Protein AF-A0A2P4QVZ6-F1 (afdb_monomer_lite)

Organism: Rhizophagus irregularis (strain DAOM 181602 / DAOM 197198 / MUCL 43194) (NCBI:txid747089)

InterPro domains:
  IPR002042 Uricase [PF01014] (1-74)
  IPR002042 Uricase [PF01014] (90-189)
  IPR002042 Uricase [PR00093] (28-41)
  IPR002042 Uricase [PR00093] (96-112)
  IPR002042 Uricase [PR00093] (112-124)
  IPR002042 Uricase [PTHR42874] (1-128)

Secondary structure (DSSP, 8-state):
-HHHHHHHHHH-S-TTSHHHHHHHHHHHHHHH-TT--EEEEEEEEE--EEEEETTEEEEEEEE---S-EEEEEEEEEESSSTT-EEEEEEEEEES-----SS--EE------TT--PPPEE---BTTB--S-HHHHHHHHHHHHHHH-TT------------EEEPP-GGGT---SGGG---EEE--S--

pLDDT: mean 86.59, std 12.16, range [35.66, 98.38]

Sequence (190 aa):
MKNTIYILAKQSSNVNRIEIFATEIGQHFISTYSHVSKANVWISKHKWTRMLVNGKLHDHSFLR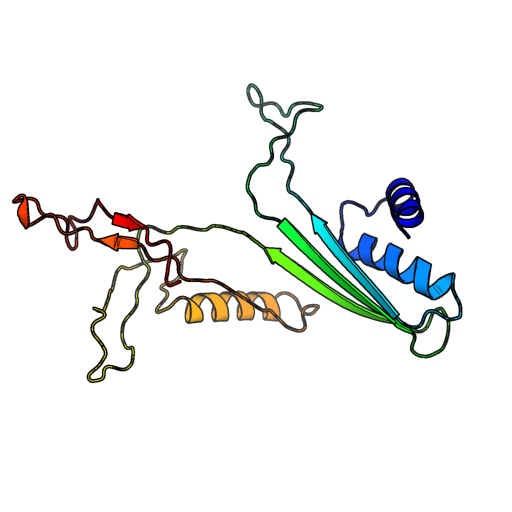DGEDTRNTKVVITKKGGPKDVTIEIESGLKDMLVLKTTGSAFYGFLRDKYTTLQETNDHTFATHNSSSVQATLYLMAKIALEKFQQLSSIHYELPNKHYFTYDLDRFGLKNTGKDTDIYYPVADPV

Radius of gyration: 23.91 Å; chains: 1; bounding box: 53×48×71 Å

Structure (mmCIF, N/CA/C/O backbone):
data_AF-A0A2P4QVZ6-F1
#
_entry.id   AF-A0A2P4QVZ6-F1
#
loop_
_atom_site.group_PDB
_atom_site.id
_atom_site.type_symbol
_atom_site.label_atom_id
_atom_site.label_alt_id
_atom_site.label_comp_id
_atom_site.label_asym_id
_atom_site.label_entity_id
_atom_site.label_seq_id
_atom_site.pdbx_PDB_ins_code
_atom_site.Cartn_x
_atom_site.Cartn_y
_atom_site.Cartn_z
_atom_site.occupancy
_atom_site.B_iso_or_equiv
_atom_site.auth_seq_id
_atom_site.auth_comp_id
_atom_site.auth_asym_id
_atom_site.auth_atom_id
_atom_site.pdbx_PDB_model_num
ATOM 1 N N . MET A 1 1 ? -22.342 -4.744 12.185 1.00 85.75 1 MET A N 1
ATOM 2 C CA . MET A 1 1 ? -21.053 -4.083 11.870 1.00 85.75 1 MET A CA 1
ATOM 3 C C . MET A 1 1 ? -21.142 -3.123 10.680 1.00 85.75 1 MET A C 1
ATOM 5 O O . MET A 1 1 ? -20.814 -1.964 10.870 1.00 85.75 1 MET A O 1
ATOM 9 N N . LYS A 1 2 ? -21.643 -3.525 9.497 1.00 95.94 2 LYS A N 1
ATOM 10 C CA . LYS A 1 2 ? -21.761 -2.634 8.313 1.00 95.94 2 LYS A CA 1
ATOM 11 C C . LYS A 1 2 ? -22.457 -1.289 8.592 1.00 95.94 2 LYS A C 1
ATOM 13 O O . LYS A 1 2 ? -21.892 -0.240 8.313 1.00 95.94 2 LYS A O 1
ATOM 18 N N . ASN A 1 3 ? -23.651 -1.317 9.187 1.00 97.25 3 ASN A N 1
ATOM 19 C CA . ASN A 1 3 ? -24.418 -0.094 9.470 1.00 97.25 3 ASN A CA 1
ATOM 20 C C . ASN A 1 3 ? -23.667 0.852 10.414 1.00 97.25 3 ASN A C 1
ATOM 22 O O . ASN A 1 3 ? -23.654 2.057 10.195 1.00 97.25 3 ASN A O 1
ATOM 26 N N . THR A 1 4 ? -22.992 0.294 11.422 1.00 97.19 4 THR A N 1
ATOM 27 C CA . THR A 1 4 ? -22.131 1.044 12.341 1.00 97.19 4 THR A CA 1
ATOM 28 C C . THR A 1 4 ? -21.052 1.810 11.584 1.00 97.19 4 THR A C 1
ATOM 30 O O . THR A 1 4 ? -20.868 2.991 11.837 1.00 97.19 4 THR A O 1
ATOM 33 N N . ILE A 1 5 ? -20.392 1.176 10.609 1.00 97.25 5 ILE A N 1
ATOM 34 C CA . ILE A 1 5 ? -19.353 1.830 9.801 1.00 97.25 5 ILE A CA 1
ATOM 35 C C . ILE A 1 5 ? -19.941 3.003 9.008 1.00 97.25 5 ILE A C 1
ATOM 37 O O . ILE A 1 5 ? -19.341 4.071 8.993 1.00 97.25 5 ILE A O 1
ATOM 41 N N . TYR A 1 6 ? -21.123 2.854 8.399 1.00 97.81 6 TYR A N 1
ATOM 42 C CA . TYR A 1 6 ? -21.767 3.961 7.677 1.00 97.81 6 TYR A CA 1
ATOM 43 C C . TYR A 1 6 ? -22.162 5.122 8.592 1.00 97.81 6 TYR A C 1
ATOM 45 O O . TYR A 1 6 ? -21.970 6.282 8.228 1.00 97.81 6 TYR A O 1
ATOM 53 N N . ILE A 1 7 ? -22.674 4.823 9.786 1.00 97.81 7 ILE A N 1
ATOM 54 C CA . ILE A 1 7 ? -23.028 5.845 10.778 1.00 97.81 7 ILE A CA 1
ATOM 55 C C . ILE A 1 7 ? -21.767 6.577 11.250 1.00 97.81 7 ILE A C 1
ATOM 57 O O . ILE A 1 7 ? -21.732 7.805 11.216 1.00 97.81 7 ILE A O 1
ATOM 61 N N . LEU A 1 8 ? -20.709 5.840 11.603 1.00 97.50 8 LEU A N 1
ATOM 62 C CA . LEU A 1 8 ? -19.432 6.425 12.012 1.00 97.50 8 LEU A CA 1
ATOM 63 C C . LEU A 1 8 ? -18.799 7.243 10.883 1.00 97.50 8 LEU A C 1
ATOM 65 O O . LEU A 1 8 ? -18.317 8.339 11.138 1.00 97.50 8 LEU A O 1
ATOM 69 N N . ALA A 1 9 ? -18.856 6.779 9.632 1.00 97.50 9 ALA A N 1
ATOM 70 C CA . ALA A 1 9 ? -18.371 7.539 8.479 1.00 97.50 9 ALA A CA 1
ATOM 71 C C . ALA A 1 9 ? -19.140 8.854 8.285 1.00 97.50 9 ALA A C 1
ATOM 73 O O . ALA A 1 9 ? -18.560 9.858 7.885 1.00 97.50 9 ALA A O 1
ATOM 74 N N . LYS A 1 10 ? -20.448 8.865 8.573 1.00 97.50 10 LYS A N 1
ATOM 75 C CA . LYS A 1 10 ? -21.271 10.075 8.484 1.00 97.50 10 LYS A CA 1
ATOM 76 C C . LYS A 1 10 ? -20.994 11.064 9.621 1.00 97.50 10 LYS A C 1
ATOM 78 O O . LYS A 1 10 ? -21.149 12.264 9.414 1.00 97.50 10 LYS A O 1
ATOM 83 N N . GLN A 1 11 ? -20.633 10.567 10.802 1.00 96.56 11 GLN A N 1
ATOM 84 C CA . GLN A 1 11 ? -20.395 11.374 12.004 1.00 96.56 11 GLN A CA 1
ATOM 85 C C . GLN A 1 11 ? -18.943 11.851 12.137 1.00 96.56 11 GLN A C 1
ATOM 87 O O . GLN A 1 11 ? -18.696 12.914 12.701 1.00 96.56 11 GLN A O 1
ATOM 92 N N . SER A 1 12 ? -17.986 11.074 11.634 1.00 96.50 12 SER A N 1
ATOM 93 C CA . SER A 1 12 ? -16.560 11.360 11.748 1.00 96.50 12 SER A CA 1
ATOM 94 C C . SER A 1 12 ? -16.111 12.439 10.765 1.00 96.50 12 SER A C 1
ATOM 96 O O . SER A 1 12 ? -16.391 12.383 9.568 1.00 96.50 12 SER A O 1
ATOM 98 N N . SER A 1 13 ? -15.319 13.391 11.254 1.00 96.06 13 SER A N 1
ATOM 99 C CA . SER A 1 13 ? -14.585 14.348 10.417 1.00 96.06 13 SER A CA 1
ATOM 100 C C . SER A 1 13 ? -13.289 13.763 9.835 1.00 96.06 13 SER A C 1
ATOM 102 O O . SER A 1 13 ? -12.641 14.392 8.995 1.00 96.06 13 SER A O 1
ATOM 104 N N . ASN A 1 14 ? -12.908 12.549 10.244 1.00 95.56 14 ASN A N 1
ATOM 105 C CA . ASN A 1 14 ? -11.606 11.947 9.971 1.00 95.56 14 ASN A CA 1
ATOM 106 C C . ASN A 1 14 ? -11.622 10.895 8.861 1.00 95.56 14 ASN A C 1
ATOM 108 O O . ASN A 1 14 ? -10.588 10.287 8.609 1.00 95.56 14 ASN A O 1
ATOM 112 N N . VAL A 1 15 ? -12.723 10.723 8.121 1.00 94.94 15 VAL A N 1
ATOM 113 C CA . VAL A 1 15 ? -12.822 9.741 7.016 1.00 94.94 15 VAL A CA 1
ATOM 114 C C . VAL A 1 15 ? -11.697 9.852 5.976 1.00 94.94 15 VAL A C 1
ATOM 116 O O . VAL A 1 15 ? -11.328 8.873 5.334 1.00 94.94 15 VAL A O 1
ATOM 119 N N . ASN A 1 16 ? -11.099 11.039 5.829 1.00 93.06 16 ASN A N 1
ATOM 120 C CA . ASN A 1 16 ? -9.961 11.262 4.937 1.00 93.06 16 ASN A CA 1
ATOM 121 C C . ASN A 1 16 ? -8.598 10.857 5.524 1.00 93.06 16 ASN A C 1
ATOM 123 O O . ASN A 1 16 ? -7.670 10.615 4.743 1.00 93.06 16 ASN A O 1
ATOM 127 N N . ARG A 1 17 ? -8.485 10.791 6.855 1.00 96.19 17 ARG A N 1
ATOM 128 C CA . ARG A 1 17 ? -7.318 10.372 7.644 1.00 96.19 17 ARG A CA 1
ATOM 129 C C . ARG A 1 17 ? -7.571 8.954 8.149 1.00 96.19 17 ARG A C 1
ATOM 131 O O . ARG A 1 17 ? -8.020 8.748 9.276 1.00 96.19 17 ARG A O 1
ATOM 138 N N . ILE A 1 18 ? -7.339 7.990 7.266 1.00 97.44 18 ILE A N 1
ATOM 139 C CA . ILE A 1 18 ? -7.801 6.610 7.439 1.00 97.44 18 ILE A CA 1
ATOM 140 C C . ILE A 1 18 ? -7.304 5.950 8.728 1.00 97.44 18 ILE A C 1
ATOM 142 O O . ILE A 1 18 ? -8.040 5.159 9.301 1.00 97.44 18 ILE A O 1
ATOM 146 N N . GLU A 1 19 ? -6.119 6.307 9.224 1.00 97.38 19 GLU A N 1
ATOM 147 C CA . GLU A 1 19 ? -5.553 5.794 10.478 1.00 97.38 19 GLU A CA 1
ATOM 148 C C . GLU A 1 19 ? -6.412 6.186 11.690 1.00 97.38 19 GLU A C 1
ATOM 150 O O . GLU A 1 19 ? -6.727 5.364 12.553 1.00 97.38 19 GLU A O 1
ATOM 155 N N . ILE A 1 20 ? -6.844 7.450 11.728 1.00 97.19 20 ILE A N 1
ATOM 156 C CA . ILE A 1 20 ? -7.695 7.977 12.799 1.00 97.19 20 ILE A CA 1
ATOM 157 C C . ILE A 1 20 ? -9.089 7.369 12.683 1.00 97.19 20 ILE A C 1
ATOM 159 O O . ILE A 1 20 ? -9.630 6.882 13.670 1.00 97.19 20 ILE A O 1
ATOM 163 N N . PHE A 1 21 ? -9.646 7.325 11.472 1.00 98.19 21 PHE A N 1
ATOM 164 C CA . PHE A 1 21 ? -10.973 6.753 11.258 1.00 98.19 21 PHE A CA 1
ATOM 165 C C . PHE A 1 21 ? -11.029 5.252 11.593 1.00 98.19 21 PHE A C 1
ATOM 167 O O . PHE A 1 21 ? -11.969 4.793 12.241 1.00 98.19 21 PHE A O 1
ATOM 174 N N . ALA A 1 22 ? -9.999 4.482 11.234 1.00 98.00 22 ALA A N 1
ATOM 175 C CA . ALA A 1 22 ? -9.882 3.078 11.623 1.00 98.00 22 ALA A CA 1
ATOM 176 C C . ALA A 1 22 ? -9.801 2.913 13.149 1.00 98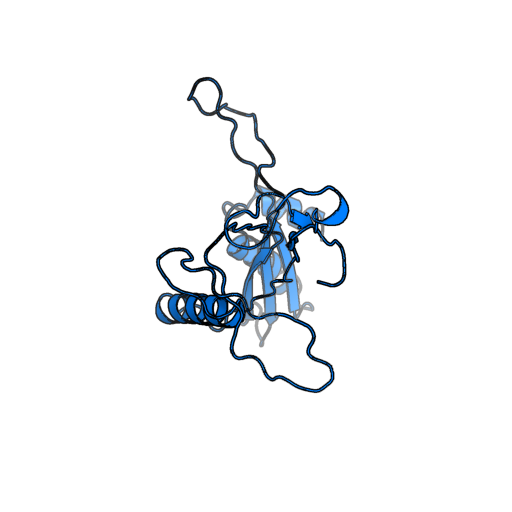.00 22 ALA A C 1
ATOM 178 O O . ALA A 1 22 ? -10.426 2.008 13.709 1.00 98.00 22 ALA A O 1
ATOM 179 N N . THR A 1 23 ? -9.096 3.824 13.827 1.00 97.12 23 THR A N 1
ATOM 180 C CA . THR A 1 23 ? -9.027 3.861 15.292 1.00 97.12 23 THR A CA 1
ATOM 181 C C . THR A 1 23 ? -10.392 4.158 15.918 1.00 97.12 23 THR A C 1
ATOM 183 O O . THR A 1 23 ? -10.800 3.457 16.841 1.00 97.12 23 THR A O 1
ATOM 186 N N . GLU A 1 24 ? -11.145 5.129 15.396 1.00 96.81 24 GLU A N 1
ATOM 187 C CA . GLU A 1 24 ? -12.506 5.452 15.855 1.00 96.81 24 GLU A CA 1
ATOM 188 C C . GLU A 1 24 ? -13.455 4.252 15.720 1.00 96.81 24 GLU A C 1
ATOM 190 O O . GLU A 1 24 ? -14.196 3.936 16.655 1.00 96.81 24 GLU A O 1
ATOM 195 N N . ILE A 1 25 ? -13.391 3.539 14.588 1.00 97.44 25 ILE A N 1
ATOM 196 C CA . ILE A 1 25 ? -14.165 2.310 14.368 1.00 97.44 25 ILE A CA 1
ATOM 197 C C . ILE A 1 25 ? -13.797 1.253 15.412 1.00 97.44 25 ILE A C 1
ATOM 199 O O . ILE A 1 25 ? -14.685 0.701 16.064 1.00 97.44 25 ILE A O 1
ATOM 203 N N . GLY A 1 26 ? -12.506 0.961 15.587 1.00 96.19 26 GLY A N 1
ATOM 204 C CA . GLY A 1 26 ? -12.055 -0.054 16.539 1.00 96.19 26 GLY A CA 1
ATOM 205 C C . GLY A 1 26 ? -12.442 0.295 17.978 1.00 96.19 26 GLY A C 1
ATOM 206 O O . GLY A 1 26 ? -12.954 -0.552 18.714 1.00 96.19 26 GLY A O 1
ATOM 207 N N . GLN A 1 27 ? -12.271 1.562 18.361 1.00 94.62 27 GLN A N 1
ATOM 208 C CA . GLN A 1 27 ? -12.572 2.052 19.701 1.00 94.62 27 GLN A CA 1
ATOM 209 C C . GLN A 1 27 ? -14.069 1.967 19.999 1.00 94.62 27 GLN A C 1
ATOM 211 O O . GLN A 1 27 ? -14.445 1.605 21.117 1.00 94.62 27 GLN A O 1
ATOM 216 N N . HIS A 1 28 ? -14.930 2.240 19.013 1.00 95.38 28 HIS A N 1
ATOM 217 C CA . HIS A 1 28 ? -16.372 2.063 19.158 1.00 95.38 28 HIS A CA 1
ATOM 218 C C . HIS A 1 28 ? -16.720 0.626 19.570 1.00 95.38 28 HIS A C 1
ATOM 220 O O . HIS A 1 28 ? -17.446 0.436 20.544 1.00 95.38 28 HIS A O 1
ATOM 226 N N . PHE A 1 29 ? -16.170 -0.393 18.902 1.00 95.19 29 PHE A N 1
ATOM 227 C CA . PHE A 1 29 ? -16.469 -1.789 19.244 1.00 95.19 29 PHE A CA 1
ATOM 228 C C . PHE A 1 29 ? -15.928 -2.198 20.619 1.00 95.19 29 PHE A C 1
ATOM 230 O O . PHE A 1 29 ? -16.660 -2.814 21.392 1.00 95.19 29 PHE A O 1
ATOM 237 N N . ILE A 1 30 ? -14.690 -1.816 20.949 1.00 94.31 30 ILE A N 1
ATOM 238 C CA . ILE A 1 30 ? -14.051 -2.146 22.238 1.00 94.31 30 ILE A CA 1
ATOM 239 C C . ILE A 1 30 ? -14.775 -1.497 23.426 1.00 94.31 30 ILE A C 1
ATOM 241 O O . ILE A 1 30 ? -14.869 -2.089 24.504 1.00 94.31 30 ILE A O 1
ATOM 245 N N . SER A 1 31 ? -15.278 -0.274 23.244 1.00 92.38 31 SER A N 1
ATOM 246 C CA . SER A 1 31 ? -15.959 0.475 24.306 1.00 92.38 31 SER A CA 1
ATOM 247 C C . SER A 1 31 ? -17.443 0.131 24.440 1.00 92.38 31 SER A C 1
ATOM 249 O O . SER A 1 31 ? -17.956 0.136 25.556 1.00 92.38 31 SER A O 1
ATOM 251 N N . THR A 1 32 ? -18.125 -0.191 23.338 1.00 94.31 32 THR A N 1
ATOM 252 C CA . THR A 1 32 ? -19.570 -0.476 23.339 1.00 94.31 32 THR A CA 1
ATOM 253 C C . THR A 1 32 ? -19.877 -1.876 23.863 1.00 94.31 32 THR A C 1
ATOM 255 O O . THR A 1 32 ? -20.848 -2.066 24.594 1.00 94.31 32 THR A O 1
ATOM 258 N N . TYR A 1 33 ? -19.055 -2.867 23.507 1.00 93.31 33 TYR A N 1
ATOM 259 C CA . TYR A 1 33 ? -19.316 -4.268 23.825 1.00 93.31 33 TYR A CA 1
ATOM 260 C C . TYR A 1 33 ? -18.299 -4.783 24.841 1.00 93.31 33 TYR A C 1
ATOM 262 O O . TYR A 1 33 ? -17.136 -5.015 24.522 1.00 93.31 33 TYR A O 1
ATOM 270 N N . SER A 1 34 ? -18.744 -5.006 26.079 1.00 92.31 34 SER A N 1
ATOM 271 C CA . SER A 1 34 ? -17.871 -5.415 27.190 1.00 92.31 34 SER A CA 1
ATOM 272 C C . SER A 1 34 ? -17.106 -6.719 26.934 1.00 92.31 34 SER A C 1
ATOM 274 O O . SER A 1 34 ? -15.971 -6.844 27.395 1.00 92.31 34 SER A O 1
ATOM 276 N N . HIS A 1 35 ? -17.709 -7.644 26.179 1.00 93.38 35 HIS A N 1
ATOM 277 C CA . HIS A 1 35 ? -17.149 -8.946 25.810 1.00 93.38 35 HIS A CA 1
ATOM 278 C C . HIS A 1 35 ? -16.155 -8.891 24.638 1.00 93.38 35 HIS A C 1
ATOM 280 O O . HIS A 1 35 ? -15.502 -9.892 24.347 1.00 93.38 35 HIS A O 1
ATOM 286 N N . VAL A 1 36 ? -16.025 -7.753 23.949 1.00 94.38 36 VAL A N 1
ATOM 287 C CA . VAL A 1 36 ? -15.063 -7.593 22.854 1.00 94.38 36 VAL A CA 1
ATOM 288 C C . VAL A 1 36 ? -13.713 -7.173 23.433 1.00 94.38 36 VAL A C 1
ATOM 290 O O . VAL A 1 36 ? -13.582 -6.130 24.073 1.00 94.38 36 VAL A O 1
ATOM 293 N N . SER A 1 37 ? -12.693 -7.998 23.201 1.00 94.31 37 SER A N 1
ATOM 294 C CA . SER A 1 37 ? -11.323 -7.778 23.683 1.00 94.31 37 SER A CA 1
ATOM 295 C C . SER A 1 37 ? -10.374 -7.253 22.607 1.00 94.31 37 SER A C 1
ATOM 297 O O . SER A 1 37 ? -9.362 -6.639 22.938 1.00 94.31 37 SER A O 1
ATOM 299 N N . LYS A 1 38 ? -10.684 -7.472 21.325 1.00 96.62 38 LYS A N 1
ATOM 300 C CA . LYS A 1 38 ? -9.838 -7.064 20.201 1.00 96.62 38 LYS A CA 1
ATOM 301 C C . LYS A 1 38 ? -10.675 -6.658 18.991 1.00 96.62 38 LYS A C 1
ATOM 303 O O . LYS A 1 38 ? -11.636 -7.343 18.650 1.00 96.62 38 LYS A O 1
ATOM 308 N N . ALA A 1 39 ? -10.285 -5.575 18.327 1.00 97.19 39 ALA A N 1
ATOM 309 C CA . ALA A 1 39 ? -10.868 -5.115 17.073 1.00 97.19 39 ALA A CA 1
ATOM 310 C C . ALA A 1 39 ? -9.763 -4.930 16.028 1.00 97.19 39 ALA A C 1
ATOM 312 O O . ALA A 1 39 ? -8.772 -4.248 16.283 1.00 97.19 39 ALA A O 1
ATOM 313 N N . ASN A 1 40 ? -9.942 -5.537 14.855 1.00 98.19 40 ASN A N 1
ATOM 314 C CA . ASN A 1 40 ? -9.044 -5.382 13.713 1.00 98.19 40 ASN A CA 1
ATOM 315 C C . ASN A 1 40 ? -9.793 -4.616 12.622 1.00 98.19 40 ASN A C 1
ATOM 317 O O . ASN A 1 40 ? -10.871 -5.044 12.205 1.00 98.19 40 ASN A O 1
ATOM 321 N N . VAL A 1 41 ? -9.237 -3.496 12.172 1.00 98.31 41 VAL A N 1
ATOM 322 C CA . VAL A 1 41 ? -9.844 -2.631 11.159 1.00 98.31 41 VAL A CA 1
ATOM 323 C C . VAL A 1 41 ? -8.848 -2.423 10.028 1.00 98.31 41 VAL A C 1
ATOM 325 O O . VAL A 1 41 ? -7.742 -1.936 10.251 1.00 98.31 41 VAL A O 1
ATOM 328 N N . TRP A 1 42 ? -9.249 -2.788 8.812 1.00 98.12 42 TRP A N 1
ATOM 329 C CA . TRP A 1 42 ? -8.470 -2.590 7.591 1.00 98.12 42 TRP A CA 1
ATOM 330 C C . TRP A 1 42 ? -9.209 -1.624 6.676 1.00 98.12 42 TRP A C 1
ATOM 332 O O . TRP A 1 42 ? -10.402 -1.802 6.423 1.00 98.12 42 TRP A O 1
ATOM 342 N N . ILE A 1 43 ? -8.510 -0.595 6.199 1.00 98.19 43 ILE A N 1
ATOM 343 C CA . ILE A 1 43 ? -9.063 0.398 5.277 1.00 98.19 43 ILE A CA 1
ATOM 344 C C . ILE A 1 43 ? -8.121 0.555 4.090 1.00 98.19 43 ILE A C 1
ATOM 346 O O . ILE A 1 43 ? -6.953 0.896 4.266 1.00 98.19 43 ILE A O 1
ATOM 350 N N . SER A 1 44 ? -8.674 0.383 2.891 1.00 97.19 44 SER A N 1
ATOM 351 C CA . SER A 1 44 ? -8.027 0.706 1.620 1.00 97.19 44 SER A CA 1
ATOM 352 C C . SER A 1 44 ? -8.663 1.955 1.026 1.00 97.19 44 SER A C 1
ATOM 354 O O . SER A 1 44 ? -9.860 1.988 0.737 1.00 97.19 44 SER A O 1
ATOM 356 N N . LYS A 1 45 ? -7.865 3.010 0.862 1.00 95.94 45 LYS A N 1
ATOM 357 C CA . LYS A 1 45 ? -8.289 4.277 0.272 1.00 95.94 45 LYS A CA 1
ATOM 358 C C . LYS A 1 45 ? -7.876 4.338 -1.187 1.00 95.94 45 LYS A C 1
ATOM 360 O O . LYS A 1 45 ? -6.693 4.432 -1.512 1.00 95.94 45 LYS A O 1
ATOM 365 N N . HIS A 1 46 ? -8.888 4.390 -2.039 1.00 93.94 46 HIS A N 1
ATOM 366 C CA . HIS A 1 46 ? -8.744 4.705 -3.448 1.00 93.94 46 HIS A CA 1
ATOM 367 C C . HIS A 1 46 ? -8.527 6.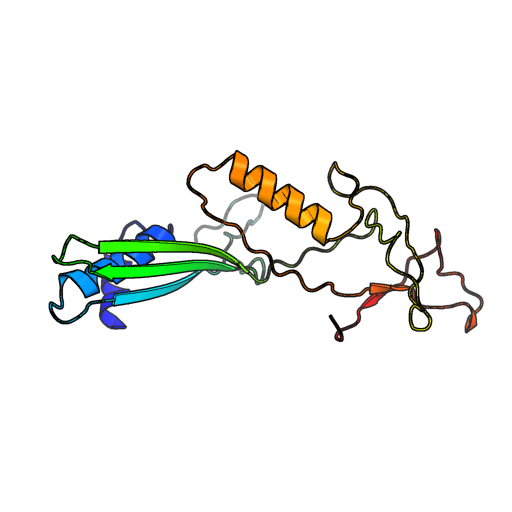213 -3.645 1.00 93.94 46 HIS A C 1
ATOM 369 O O . HIS A 1 46 ? -9.225 7.052 -3.069 1.00 93.94 46 HIS A O 1
ATOM 375 N N . LYS A 1 47 ? -7.546 6.552 -4.475 1.00 91.19 47 LYS A N 1
ATOM 376 C CA . LYS A 1 47 ? -7.267 7.888 -4.995 1.00 91.19 47 LYS A CA 1
ATOM 377 C C . LYS A 1 47 ? -8.305 8.300 -6.047 1.00 91.19 47 LYS A C 1
ATOM 379 O O . LYS A 1 47 ? -8.444 7.651 -7.082 1.00 91.19 47 LYS A O 1
ATOM 384 N N . TRP A 1 48 ? -9.004 9.395 -5.765 1.00 93.25 48 TRP A N 1
ATOM 385 C CA . TRP A 1 48 ? -9.892 10.097 -6.690 1.00 93.25 48 TRP A CA 1
ATOM 386 C C . TRP A 1 48 ? -9.387 11.528 -6.841 1.00 93.25 48 TRP A C 1
ATOM 388 O O . TRP A 1 48 ? -9.529 12.346 -5.929 1.00 93.25 48 TRP A O 1
ATOM 398 N N . THR A 1 49 ? -8.758 11.821 -7.974 1.00 92.81 49 THR A N 1
ATOM 399 C CA . THR A 1 49 ? -8.168 13.131 -8.259 1.00 92.81 49 THR A CA 1
ATOM 400 C C . THR A 1 49 ? -9.205 14.013 -8.936 1.00 92.81 49 THR A C 1
ATOM 402 O O . THR A 1 49 ? -9.885 13.585 -9.865 1.00 92.81 49 THR A O 1
ATOM 405 N N . ARG A 1 50 ? -9.345 15.257 -8.478 1.00 95.31 50 ARG A N 1
ATOM 406 C CA . ARG A 1 50 ? -10.266 16.224 -9.084 1.00 95.31 50 ARG A CA 1
ATOM 407 C C . ARG A 1 50 ? -9.800 16.572 -10.499 1.00 95.31 50 ARG A C 1
ATOM 409 O O . ARG A 1 50 ? -8.635 16.910 -10.689 1.00 95.31 50 ARG A O 1
ATOM 416 N N . MET A 1 51 ? -10.701 16.482 -11.477 1.00 95.19 51 MET A N 1
ATOM 417 C CA . MET A 1 51 ? -10.354 16.718 -12.881 1.00 95.19 51 MET A CA 1
ATOM 418 C C . MET A 1 51 ? -9.969 18.177 -13.126 1.00 95.19 51 MET A C 1
ATOM 420 O O . MET A 1 51 ? -10.589 19.086 -12.570 1.00 95.19 51 MET A O 1
ATOM 424 N N . LEU A 1 52 ? -8.983 18.387 -13.997 1.00 94.19 52 LEU A N 1
ATOM 425 C CA . LEU A 1 52 ? -8.584 19.703 -14.483 1.00 94.19 52 LEU A CA 1
ATOM 426 C C . LEU A 1 52 ? -9.184 19.923 -15.877 1.00 94.19 52 LEU A C 1
ATOM 428 O O . LEU A 1 52 ? -8.876 19.180 -16.804 1.00 94.19 52 LEU A O 1
ATOM 432 N N . VAL A 1 53 ? -10.031 20.938 -16.028 1.00 93.12 53 VAL A N 1
ATOM 433 C CA . VAL A 1 53 ? -10.643 21.325 -17.307 1.00 93.12 53 VAL A CA 1
ATOM 434 C C . VAL A 1 53 ? -10.276 22.779 -17.569 1.00 93.12 53 VAL A C 1
ATOM 436 O O . VAL A 1 53 ? -10.580 23.652 -16.757 1.00 93.12 53 VAL A O 1
ATOM 439 N N . ASN A 1 54 ? -9.574 23.043 -18.674 1.00 92.81 54 ASN A N 1
ATOM 440 C CA . ASN A 1 54 ? -9.078 24.379 -19.037 1.00 92.81 54 ASN A CA 1
ATOM 441 C C . ASN A 1 54 ? -8.275 25.063 -17.910 1.00 92.81 54 ASN A C 1
ATOM 443 O O . ASN A 1 54 ? -8.443 26.249 -17.641 1.00 92.81 54 ASN A O 1
ATOM 447 N N . GLY A 1 55 ? -7.438 24.298 -17.200 1.00 93.25 55 GLY A N 1
ATOM 448 C CA . GLY A 1 55 ? -6.610 24.813 -16.102 1.00 93.25 55 GLY A CA 1
ATOM 449 C C . GLY A 1 55 ? -7.351 25.073 -14.783 1.00 93.25 55 GLY A C 1
ATOM 450 O O . GLY A 1 55 ? -6.712 25.459 -13.807 1.00 93.25 55 GLY A O 1
ATOM 451 N N . LYS A 1 56 ? -8.667 24.824 -14.705 1.00 95.31 56 LYS A N 1
ATOM 452 C CA . LYS A 1 56 ? -9.458 24.940 -13.472 1.00 95.31 56 LYS A CA 1
ATOM 453 C C . LYS A 1 56 ? -9.918 23.568 -12.986 1.00 95.31 56 LYS A C 1
ATOM 455 O O . LYS A 1 56 ? -10.300 22.703 -13.772 1.00 95.31 56 LYS A O 1
ATOM 460 N N . LEU A 1 57 ? -9.885 23.368 -11.673 1.00 95.88 57 LEU A N 1
ATOM 461 C CA . LEU A 1 57 ? -10.416 22.161 -11.049 1.00 95.88 57 LEU A CA 1
ATOM 462 C C . LEU A 1 57 ? -11.945 22.120 -11.176 1.00 95.88 57 LEU A C 1
ATOM 464 O O . LEU A 1 57 ? -12.618 23.091 -10.839 1.00 95.88 57 LEU A O 1
ATOM 468 N N . HIS A 1 58 ? -12.486 20.995 -11.639 1.00 96.06 58 HIS A N 1
ATOM 469 C CA . HIS A 1 58 ? -13.927 20.795 -11.773 1.00 96.06 58 HIS A CA 1
ATOM 470 C C . HIS A 1 58 ? -14.597 20.618 -10.406 1.00 96.06 58 HIS A C 1
ATOM 472 O O . HIS A 1 58 ? -14.015 20.006 -9.512 1.00 96.06 58 HIS A O 1
ATOM 478 N N . ASP A 1 59 ? -15.838 21.073 -10.239 1.00 95.94 59 ASP A N 1
ATOM 479 C CA . ASP A 1 59 ? -16.505 21.124 -8.927 1.00 95.94 59 ASP A CA 1
ATOM 480 C C . ASP A 1 59 ? -16.926 19.749 -8.385 1.00 95.94 59 ASP A C 1
ATOM 482 O O . ASP A 1 59 ? -16.968 19.538 -7.170 1.00 95.94 59 ASP A O 1
ATOM 486 N N . HIS A 1 60 ? -17.184 18.782 -9.265 1.00 95.00 60 HIS A N 1
ATOM 487 C CA . HIS A 1 60 ? -17.742 17.480 -8.875 1.00 95.00 60 HIS A CA 1
ATOM 488 C C . HIS A 1 60 ? -17.304 16.303 -9.762 1.00 95.00 60 HIS A C 1
ATOM 490 O O . HIS A 1 60 ? -17.874 15.221 -9.653 1.00 95.00 60 HIS A O 1
ATOM 496 N N . SER A 1 61 ? -16.287 16.484 -10.614 1.00 94.19 61 SER A N 1
ATOM 497 C CA . SER A 1 61 ? -15.771 15.400 -11.467 1.00 94.19 61 SER A CA 1
ATOM 498 C C . SER A 1 61 ? -14.394 14.955 -11.006 1.00 94.19 61 SER A C 1
ATOM 500 O O . SER A 1 61 ? -13.516 15.780 -10.730 1.00 94.19 61 SER A O 1
ATOM 502 N N . PHE A 1 62 ? -14.214 13.640 -10.939 1.00 95.88 62 PHE A N 1
ATOM 503 C CA . PHE A 1 62 ? -13.015 12.999 -10.420 1.00 95.88 62 PHE A CA 1
ATOM 504 C C . PHE A 1 62 ? -12.558 11.886 -11.361 1.00 95.88 62 PHE A C 1
ATOM 506 O O . PHE A 1 62 ? -13.378 11.21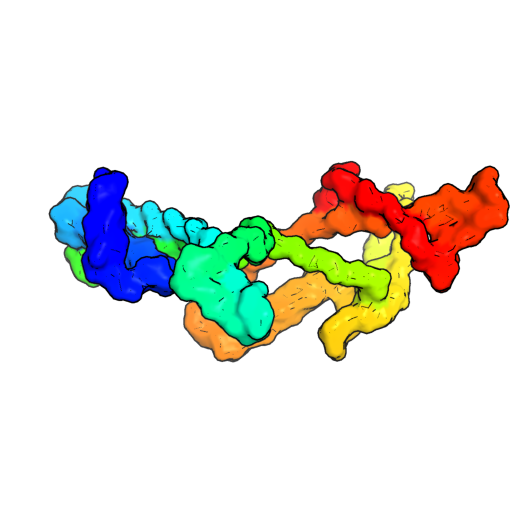0 -11.977 1.00 95.88 62 PHE A O 1
ATOM 513 N N . LEU A 1 63 ? -11.246 11.682 -11.429 1.00 93.44 63 LEU A N 1
ATOM 514 C CA . LEU A 1 63 ? -10.591 10.601 -12.153 1.00 93.44 63 LEU A CA 1
ATOM 515 C C . LEU A 1 63 ? -9.948 9.631 -11.157 1.00 93.44 63 LEU A C 1
ATOM 517 O O . LEU A 1 63 ? -9.336 10.053 -10.169 1.00 93.44 63 LEU A O 1
ATOM 521 N N . ARG A 1 64 ? -10.056 8.331 -11.442 1.00 89.88 64 ARG A N 1
ATOM 522 C CA . ARG A 1 64 ? -9.266 7.290 -10.781 1.00 89.88 64 ARG A CA 1
ATOM 523 C C . ARG A 1 64 ? -7.859 7.305 -11.385 1.00 89.88 64 ARG A C 1
ATOM 525 O O . ARG A 1 64 ? -7.582 6.631 -12.367 1.00 89.88 64 ARG A O 1
ATOM 532 N N . ASP A 1 65 ? -7.013 8.170 -10.843 1.00 85.50 65 ASP A N 1
ATOM 533 C CA . ASP A 1 65 ? -5.650 8.386 -11.328 1.00 85.50 65 ASP A CA 1
ATOM 534 C C . ASP A 1 65 ? -4.680 7.405 -10.659 1.00 85.50 65 ASP A C 1
ATOM 536 O O . ASP A 1 65 ? -4.073 7.727 -9.631 1.00 85.50 65 ASP A O 1
ATOM 540 N N . GLY A 1 66 ? -4.605 6.205 -11.235 1.00 87.19 66 GLY A N 1
ATOM 541 C CA . GLY A 1 66 ? -3.774 5.102 -10.766 1.00 87.19 66 GLY A CA 1
ATOM 542 C C . GLY A 1 66 ? -4.540 4.048 -9.965 1.00 87.19 66 GLY A C 1
ATOM 543 O O . GLY A 1 66 ? -5.591 4.303 -9.363 1.00 87.19 66 GLY A O 1
ATOM 544 N N . GLU A 1 67 ? -3.971 2.844 -9.951 1.00 90.62 67 GLU A N 1
ATOM 545 C CA . GLU A 1 67 ? -4.459 1.731 -9.133 1.00 90.62 67 GLU A CA 1
ATOM 546 C C . GLU A 1 67 ? -3.908 1.764 -7.708 1.00 90.62 67 GLU A C 1
ATOM 548 O O . GLU A 1 67 ? -4.432 1.065 -6.840 1.00 90.62 67 GLU A O 1
ATOM 553 N N . ASP A 1 68 ? -2.930 2.633 -7.435 1.00 92.62 68 ASP A N 1
ATOM 554 C CA . ASP A 1 68 ? -2.333 2.748 -6.117 1.00 92.62 68 ASP A CA 1
ATOM 555 C C . ASP A 1 68 ? -3.388 3.055 -5.045 1.00 92.62 68 ASP A C 1
ATOM 557 O O . ASP A 1 68 ? -4.378 3.784 -5.237 1.00 92.62 68 ASP A O 1
ATOM 561 N N . THR A 1 69 ? -3.188 2.429 -3.890 1.00 95.12 69 THR A N 1
ATOM 562 C CA . THR A 1 69 ? -4.050 2.586 -2.723 1.00 95.12 69 THR A CA 1
ATOM 563 C C . THR A 1 69 ? -3.228 2.968 -1.509 1.00 95.12 69 THR A C 1
ATOM 565 O O . THR A 1 69 ? -2.136 2.447 -1.269 1.00 95.12 69 THR A O 1
ATOM 568 N N . ARG A 1 70 ? -3.786 3.868 -0.696 1.00 96.00 70 ARG A N 1
ATOM 569 C CA . ARG A 1 70 ? -3.280 4.120 0.653 1.00 96.00 70 ARG A CA 1
ATOM 570 C C . ARG A 1 70 ? -4.020 3.206 1.613 1.00 96.00 70 ARG A C 1
ATOM 572 O O . ARG A 1 70 ? -5.242 3.284 1.716 1.00 96.00 70 ARG A O 1
ATOM 579 N N . ASN A 1 71 ? -3.285 2.372 2.324 1.00 97.38 71 ASN A N 1
ATOM 580 C CA . ASN A 1 71 ? -3.832 1.355 3.203 1.00 97.38 71 ASN A CA 1
ATOM 581 C C . ASN A 1 71 ? -3.472 1.654 4.652 1.00 97.38 71 ASN A C 1
ATOM 583 O O . ASN A 1 71 ? -2.397 2.181 4.943 1.00 97.38 71 ASN A O 1
ATOM 587 N N . THR A 1 72 ? -4.369 1.297 5.562 1.00 98.12 72 THR A N 1
ATOM 588 C CA . THR A 1 72 ? -4.044 1.206 6.980 1.00 98.12 72 THR A CA 1
ATOM 589 C C . THR A 1 72 ? -4.663 -0.034 7.598 1.00 98.12 72 THR A C 1
ATOM 591 O O . THR A 1 72 ? -5.763 -0.461 7.230 1.00 98.12 72 THR A O 1
ATOM 594 N N . LYS A 1 73 ? -3.946 -0.591 8.563 1.00 98.31 73 LYS A N 1
ATOM 595 C CA . LYS A 1 73 ? -4.396 -1.651 9.441 1.00 98.31 73 LYS A CA 1
ATOM 596 C C . LYS A 1 73 ? -4.233 -1.176 10.872 1.00 98.31 73 LYS A C 1
ATOM 598 O O . LYS A 1 73 ? -3.129 -0.885 11.313 1.00 98.31 73 LYS A O 1
ATOM 603 N N . VAL A 1 74 ? -5.349 -1.118 11.587 1.00 98.38 74 VAL A N 1
ATOM 604 C CA . VAL A 1 74 ? -5.388 -0.755 12.999 1.00 98.38 74 VAL A CA 1
ATOM 605 C C . VAL A 1 74 ? -5.870 -1.949 13.799 1.00 98.38 74 VAL A C 1
ATOM 607 O O . VAL A 1 74 ? -6.913 -2.539 13.507 1.00 98.38 74 VAL A O 1
ATOM 610 N N . VAL A 1 75 ? -5.100 -2.303 14.817 1.00 98.12 75 VAL A N 1
ATOM 611 C CA . VAL A 1 75 ? -5.419 -3.368 15.758 1.00 98.12 75 VAL A CA 1
ATOM 612 C C . VAL A 1 75 ? -5.520 -2.755 17.145 1.00 98.12 75 VAL A C 1
ATOM 614 O O . VAL A 1 75 ? -4.548 -2.212 17.662 1.00 98.12 75 VAL A O 1
ATOM 617 N N . ILE A 1 76 ? -6.701 -2.843 17.754 1.00 97.19 76 ILE A N 1
ATOM 618 C CA . ILE A 1 76 ? -6.950 -2.351 19.112 1.00 97.19 76 ILE A CA 1
ATOM 619 C C . ILE A 1 76 ? -7.198 -3.546 20.017 1.00 97.19 76 ILE A C 1
ATOM 621 O O . ILE A 1 76 ? -8.124 -4.319 19.775 1.00 97.19 76 ILE A O 1
ATOM 625 N N . THR A 1 77 ? -6.385 -3.687 21.061 1.00 96.56 77 THR A N 1
ATOM 626 C CA . THR A 1 77 ? -6.470 -4.785 22.031 1.00 96.56 77 THR A CA 1
ATOM 627 C C . THR A 1 77 ? -6.674 -4.228 23.434 1.00 96.56 77 THR A C 1
ATOM 629 O O . THR A 1 77 ? -5.910 -3.380 23.890 1.00 96.56 77 THR A O 1
ATOM 632 N N . LYS A 1 78 ? -7.698 -4.712 24.132 1.00 93.50 78 LYS A N 1
ATOM 633 C CA . LYS A 1 78 ? -8.017 -4.354 25.516 1.00 93.50 78 LYS A CA 1
ATOM 634 C C . LYS A 1 78 ? -7.017 -5.008 26.471 1.00 93.50 78 LYS A C 1
ATOM 636 O O . LYS A 1 78 ? -6.798 -6.214 26.381 1.00 93.50 78 LYS A O 1
ATOM 641 N N . LYS A 1 79 ? -6.431 -4.230 27.382 1.00 87.50 79 LYS A N 1
ATOM 642 C CA . LYS A 1 79 ? -5.507 -4.725 28.421 1.00 87.50 79 LYS A CA 1
ATOM 643 C C . LYS A 1 79 ? -6.181 -4.937 29.775 1.00 87.50 79 LYS A C 1
ATOM 645 O O . LYS A 1 79 ? -5.810 -5.855 30.497 1.00 87.50 79 LYS A O 1
ATOM 650 N N . GLY A 1 80 ? -7.228 -4.170 30.068 1.00 79.94 80 GLY A N 1
ATOM 651 C CA . GLY A 1 80 ? -8.052 -4.367 31.260 1.00 79.94 80 GLY A CA 1
ATOM 652 C C . GLY A 1 80 ? -9.388 -3.641 31.153 1.00 79.94 80 GLY A C 1
ATOM 653 O O . GLY A 1 80 ? -10.424 -4.245 30.867 1.00 79.94 80 GLY A O 1
ATOM 654 N N . GLY A 1 81 ? -9.368 -2.322 31.356 1.00 71.75 81 GLY A N 1
ATOM 655 C CA . GLY A 1 81 ? -10.558 -1.467 31.296 1.00 71.75 81 GLY A CA 1
ATOM 656 C C . GLY A 1 81 ? -10.982 -1.066 29.870 1.00 71.75 81 GLY A C 1
ATOM 657 O O . GLY A 1 81 ? -10.203 -1.198 28.930 1.00 71.75 81 GLY A O 1
ATOM 658 N N . PRO A 1 82 ? -12.195 -0.509 29.670 1.00 67.25 82 PRO A N 1
ATOM 659 C CA . PRO A 1 82 ? -12.674 -0.047 28.354 1.00 67.25 82 PRO A CA 1
ATOM 660 C C . PRO A 1 82 ? -11.811 1.042 27.693 1.00 67.25 82 PRO A C 1
ATOM 662 O O . PRO A 1 82 ? -11.890 1.237 26.482 1.00 67.25 82 PRO A O 1
ATOM 665 N N . LYS A 1 83 ? -11.017 1.767 28.490 1.00 76.56 83 LYS A N 1
ATOM 666 C CA . LYS A 1 83 ? -10.093 2.820 28.038 1.00 76.56 83 LYS A CA 1
ATOM 667 C C . LYS A 1 83 ? -8.621 2.397 28.083 1.00 76.56 83 LYS A C 1
ATOM 669 O O . LYS A 1 83 ? -7.776 3.138 27.601 1.00 76.56 83 LYS A O 1
ATOM 674 N N . ASP A 1 84 ? -8.328 1.233 28.657 1.00 89.62 84 ASP A N 1
ATOM 675 C CA . ASP A 1 84 ? -6.975 0.690 28.739 1.00 89.62 84 ASP A CA 1
ATOM 676 C C . ASP A 1 84 ? -6.760 -0.266 27.564 1.00 89.62 84 ASP A C 1
ATOM 678 O O . ASP A 1 84 ? -7.110 -1.453 27.607 1.00 89.62 84 ASP A O 1
ATOM 682 N N . VAL A 1 85 ? -6.281 0.310 26.465 1.00 92.62 85 VAL A N 1
ATOM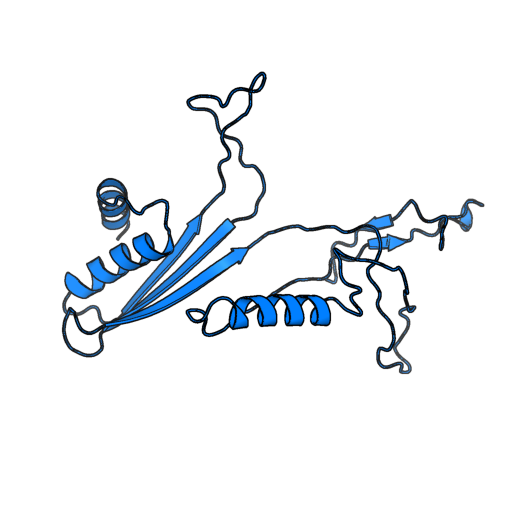 683 C CA . VAL A 1 85 ? -6.114 -0.366 25.181 1.00 92.62 85 VAL A CA 1
ATOM 684 C C . VAL A 1 85 ? -4.705 -0.155 24.646 1.00 92.62 85 VAL A C 1
ATOM 686 O O . VAL A 1 85 ? -4.069 0.868 24.875 1.00 92.62 85 VAL A O 1
ATOM 689 N N . THR A 1 86 ? -4.216 -1.132 23.895 1.00 95.25 86 THR A N 1
ATOM 690 C CA . THR A 1 86 ? -3.041 -0.990 23.031 1.00 95.25 86 THR A CA 1
ATOM 691 C C . THR A 1 86 ? -3.512 -0.857 21.595 1.00 95.25 86 THR A C 1
ATOM 693 O O . THR A 1 86 ? -4.373 -1.625 21.166 1.00 95.25 86 THR A O 1
ATOM 696 N N . ILE A 1 87 ? -2.965 0.127 20.883 1.00 95.94 87 ILE A N 1
ATOM 697 C CA . ILE A 1 87 ? -3.296 0.427 19.491 1.00 95.94 87 ILE A CA 1
ATOM 698 C C . ILE A 1 87 ? -2.031 0.221 18.662 1.00 95.94 87 ILE A C 1
ATOM 700 O O . ILE A 1 87 ? -1.025 0.889 18.886 1.00 95.94 87 ILE A O 1
ATOM 704 N N . GLU A 1 88 ? -2.097 -0.699 17.710 1.00 97.00 88 GLU A N 1
ATOM 705 C CA . GLU A 1 88 ? -1.047 -0.958 16.728 1.00 97.00 88 GLU A CA 1
ATOM 706 C C . GLU A 1 88 ? -1.544 -0.463 15.370 1.00 97.00 88 GLU A C 1
ATOM 708 O O . GLU A 1 88 ? -2.650 -0.815 14.949 1.00 97.00 88 GLU A O 1
ATOM 713 N N . ILE A 1 89 ? -0.750 0.377 14.704 1.00 97.69 89 ILE A N 1
ATOM 714 C CA . ILE A 1 89 ? -1.101 0.986 13.418 1.00 97.69 89 ILE A CA 1
ATOM 715 C C . ILE A 1 89 ? -0.020 0.639 12.405 1.00 97.69 89 ILE A C 1
ATOM 717 O O . ILE A 1 89 ? 1.154 0.936 12.607 1.00 97.69 89 ILE A O 1
ATOM 721 N N . GLU A 1 90 ? -0.444 0.058 11.294 1.00 97.62 90 GLU A N 1
ATOM 722 C CA . GLU A 1 90 ? 0.351 -0.124 10.090 1.00 97.62 90 GLU A CA 1
ATOM 723 C C . GLU A 1 90 ? -0.249 0.766 8.996 1.00 97.62 90 GLU A C 1
ATOM 725 O O . GLU A 1 90 ? -1.460 0.740 8.760 1.00 97.62 90 GLU A O 1
ATOM 730 N N . SER A 1 91 ? 0.584 1.572 8.342 1.00 96.19 91 SER A N 1
ATOM 731 C CA . SER A 1 91 ? 0.194 2.417 7.210 1.00 96.19 91 SER A CA 1
ATOM 732 C C . SER A 1 91 ? 1.096 2.113 6.028 1.00 96.19 91 SER A C 1
ATOM 734 O O . SER A 1 91 ? 2.303 1.959 6.194 1.00 96.19 91 SER A O 1
ATOM 736 N N . GLY A 1 92 ? 0.525 2.062 4.827 1.00 94.75 92 GLY A N 1
ATOM 737 C CA . GLY A 1 92 ? 1.282 1.700 3.635 1.00 94.75 92 GLY A CA 1
ATOM 738 C C . GLY A 1 92 ? 0.674 2.211 2.338 1.00 94.75 92 GLY A C 1
ATOM 739 O O . GLY A 1 92 ? -0.495 2.598 2.273 1.00 94.75 92 GLY A O 1
ATOM 740 N N . LEU A 1 93 ? 1.495 2.195 1.294 1.00 93.75 93 LEU A N 1
ATOM 741 C CA . LEU A 1 93 ? 1.077 2.348 -0.095 1.00 93.75 93 LEU A CA 1
ATOM 742 C C . LEU A 1 93 ? 1.157 0.974 -0.758 1.00 93.75 93 LEU A C 1
ATOM 744 O O . LEU A 1 93 ? 2.091 0.221 -0.493 1.00 93.75 93 LEU A O 1
ATOM 748 N N . LYS A 1 94 ? 0.181 0.646 -1.599 1.00 93.25 94 LYS A N 1
ATOM 749 C CA . LYS A 1 94 ? 0.142 -0.610 -2.354 1.00 93.25 94 LYS A CA 1
ATOM 750 C C . LYS A 1 94 ? -0.163 -0.320 -3.818 1.00 93.25 94 LYS A C 1
ATOM 752 O O . LYS A 1 94 ? -0.793 0.693 -4.112 1.00 93.25 94 LYS A O 1
ATOM 757 N N . ASP A 1 95 ? 0.279 -1.213 -4.700 1.00 90.56 95 ASP A N 1
ATOM 758 C CA . ASP A 1 95 ? 0.000 -1.194 -6.142 1.00 90.56 95 ASP A CA 1
ATOM 759 C C . ASP A 1 95 ? 0.567 0.049 -6.854 1.00 90.56 95 ASP A C 1
ATOM 761 O O . ASP A 1 95 ? 0.071 0.494 -7.887 1.00 90.56 95 ASP A O 1
ATOM 765 N N . MET A 1 96 ? 1.652 0.605 -6.303 1.00 86.94 96 MET A N 1
ATOM 766 C CA . MET A 1 96 ? 2.396 1.701 -6.914 1.00 86.94 96 MET A CA 1
ATOM 767 C C . MET A 1 96 ? 3.342 1.150 -7.982 1.00 86.94 96 MET A C 1
ATOM 769 O O . MET A 1 96 ? 4.359 0.529 -7.671 1.00 86.94 96 MET A O 1
ATOM 773 N N . LEU A 1 97 ? 3.011 1.398 -9.248 1.00 84.19 97 LEU A N 1
ATOM 774 C CA . LEU A 1 97 ? 3.860 1.035 -10.376 1.00 84.19 97 LEU A CA 1
ATOM 775 C C . LEU A 1 97 ? 4.847 2.165 -10.678 1.00 84.19 97 LEU A C 1
ATOM 777 O O . LEU A 1 97 ? 4.449 3.290 -10.969 1.00 84.19 97 LEU A O 1
ATOM 781 N N . VAL A 1 98 ? 6.137 1.844 -10.647 1.00 81.44 98 VAL A N 1
ATOM 782 C CA . VAL A 1 98 ? 7.216 2.756 -11.036 1.00 81.44 98 VAL A CA 1
ATOM 783 C C . VAL A 1 98 ? 8.070 2.056 -12.083 1.00 81.44 98 VAL A C 1
ATOM 785 O O . VAL A 1 98 ? 8.428 0.894 -11.911 1.00 81.44 98 VAL A O 1
ATOM 788 N N . LEU A 1 99 ? 8.392 2.762 -13.165 1.00 79.06 99 LEU A N 1
ATOM 789 C CA . LEU A 1 99 ? 9.318 2.298 -14.192 1.00 79.06 99 LEU A CA 1
ATOM 790 C C . LEU A 1 99 ? 10.467 3.285 -14.318 1.00 79.06 99 LEU A C 1
ATOM 792 O O . LEU A 1 99 ? 10.283 4.500 -14.225 1.00 79.06 99 LEU A O 1
ATOM 796 N N . LYS A 1 100 ? 11.655 2.746 -14.565 1.00 70.25 100 LYS A N 1
ATOM 797 C CA . LYS A 1 100 ? 12.843 3.526 -14.849 1.00 70.25 100 LYS A CA 1
ATOM 798 C C . LYS A 1 100 ? 13.587 2.927 -16.038 1.00 70.25 100 LYS A C 1
ATOM 800 O O . LYS A 1 100 ? 13.770 1.719 -16.093 1.00 70.25 100 LYS A O 1
ATOM 805 N N . THR A 1 101 ? 14.017 3.781 -16.961 1.00 69.25 101 THR A N 1
ATOM 806 C CA . THR A 1 101 ? 14.585 3.381 -18.258 1.00 69.25 101 THR A CA 1
ATOM 807 C C . THR A 1 101 ? 16.112 3.355 -18.323 1.00 69.25 101 THR A C 1
ATOM 809 O O . THR A 1 101 ? 16.651 2.824 -19.280 1.00 69.25 101 THR A O 1
ATOM 812 N N . THR A 1 102 ? 16.822 3.924 -17.346 1.00 66.94 102 THR A N 1
ATOM 813 C CA . THR A 1 102 ? 18.300 3.926 -17.306 1.00 66.94 102 THR A CA 1
ATOM 814 C C . THR A 1 102 ? 18.804 3.785 -15.873 1.00 66.94 102 THR A C 1
ATOM 816 O O . THR A 1 102 ? 17.992 3.696 -14.965 1.00 66.94 102 THR A O 1
ATOM 819 N N . GLY A 1 103 ? 20.105 3.750 -15.602 1.00 63.69 103 GLY A N 1
ATOM 820 C CA . GLY A 1 103 ? 20.707 3.995 -14.291 1.00 63.69 103 GLY A CA 1
ATOM 821 C C . GLY A 1 103 ? 20.400 3.030 -13.148 1.00 63.69 103 GLY A C 1
ATOM 822 O O . GLY A 1 103 ? 20.439 3.425 -11.978 1.00 63.69 103 GLY A O 1
ATOM 823 N N . SER A 1 104 ? 19.952 1.833 -13.493 1.00 66.69 104 SER A N 1
ATOM 824 C CA . SER A 1 104 ? 19.854 0.696 -12.590 1.00 66.69 104 SER A CA 1
ATOM 825 C C . SER A 1 104 ? 21.012 -0.232 -12.923 1.00 66.69 104 SER A C 1
ATOM 827 O O . SER A 1 104 ? 21.138 -0.659 -14.070 1.00 66.69 104 SER A O 1
ATOM 829 N N . ALA A 1 105 ? 21.842 -0.545 -11.933 1.00 67.62 105 ALA A N 1
ATOM 830 C CA . ALA A 1 105 ? 22.955 -1.461 -12.105 1.00 67.62 105 ALA A CA 1
ATOM 831 C C . ALA A 1 105 ? 22.699 -2.743 -11.304 1.00 67.62 105 ALA A C 1
ATOM 833 O O . ALA A 1 105 ? 22.080 -2.709 -10.241 1.00 67.62 105 ALA A O 1
ATOM 834 N N . PHE A 1 106 ? 23.159 -3.874 -11.832 1.00 74.06 106 PHE A N 1
ATOM 835 C CA . PHE A 1 106 ? 23.144 -5.160 -11.144 1.00 74.06 106 PHE A CA 1
ATOM 836 C C . PHE A 1 106 ? 24.419 -5.920 -11.511 1.00 74.06 106 PHE A C 1
ATOM 838 O O . PHE A 1 106 ? 24.548 -6.456 -12.613 1.00 74.06 106 PHE A O 1
ATOM 845 N N . TYR A 1 107 ? 25.387 -5.898 -10.599 1.00 74.75 107 TYR A N 1
ATOM 846 C CA . TYR A 1 107 ? 26.725 -6.464 -10.765 1.00 74.75 107 TYR A CA 1
ATOM 847 C C . TYR A 1 107 ? 27.276 -6.912 -9.405 1.00 74.75 107 TYR A C 1
ATOM 849 O O . TYR A 1 107 ? 26.761 -6.512 -8.358 1.00 74.75 107 TYR A O 1
ATOM 857 N N . GLY A 1 108 ? 28.313 -7.749 -9.399 1.00 77.81 108 GLY A N 1
ATOM 858 C CA . GLY A 1 108 ? 28.957 -8.224 -8.171 1.00 77.81 108 GLY A CA 1
ATOM 859 C C . GLY A 1 108 ? 28.153 -9.271 -7.392 1.00 77.81 108 GLY A C 1
ATOM 860 O O . GLY A 1 108 ? 28.400 -9.468 -6.203 1.00 77.81 108 GLY A O 1
ATOM 861 N N . PHE A 1 109 ? 27.189 -9.938 -8.034 1.00 81.25 109 PHE A N 1
ATOM 862 C CA . PHE A 1 109 ? 26.483 -11.083 -7.455 1.00 81.25 109 PHE A CA 1
ATOM 863 C C . PHE A 1 109 ? 27.328 -12.362 -7.537 1.00 81.25 109 PHE A C 1
ATOM 865 O O . PHE A 1 109 ? 28.244 -12.479 -8.353 1.00 81.25 109 PHE A O 1
ATOM 872 N N . LEU A 1 110 ? 27.025 -13.335 -6.671 1.00 82.12 110 LEU A N 1
ATOM 873 C CA . LEU A 1 110 ? 27.724 -14.620 -6.652 1.00 82.12 110 LEU A CA 1
ATOM 874 C C . LEU A 1 110 ? 27.580 -15.316 -8.013 1.00 82.12 110 LEU A C 1
ATOM 876 O O . LEU A 1 110 ? 26.465 -15.474 -8.505 1.00 82.12 110 LEU A O 1
ATOM 880 N N . ARG A 1 111 ? 28.704 -15.749 -8.595 1.00 81.81 111 ARG A N 1
ATOM 881 C CA . ARG A 1 111 ? 28.723 -16.523 -9.839 1.00 81.81 111 ARG A CA 1
ATOM 882 C C . ARG A 1 111 ? 29.046 -17.976 -9.546 1.00 81.81 111 ARG A C 1
ATOM 884 O O . ARG A 1 111 ? 30.077 -18.286 -8.953 1.00 81.81 111 ARG A O 1
ATOM 891 N N . ASP A 1 112 ? 28.178 -18.855 -10.011 1.00 81.81 112 ASP A N 1
ATOM 892 C CA . ASP A 1 112 ? 28.347 -20.299 -9.963 1.00 81.81 112 ASP A CA 1
ATOM 893 C C . ASP A 1 112 ? 28.018 -20.940 -11.322 1.00 81.81 112 ASP A C 1
ATOM 895 O O . ASP A 1 112 ? 27.779 -20.258 -12.321 1.00 81.81 112 ASP A O 1
ATOM 899 N N . LYS A 1 113 ? 27.987 -22.276 -11.363 1.00 85.00 113 LYS A N 1
ATOM 900 C CA . LYS A 1 113 ? 27.681 -23.046 -12.579 1.00 85.00 113 LYS A CA 1
ATOM 901 C C . LYS A 1 113 ? 26.258 -22.849 -13.129 1.00 85.00 113 LYS A C 1
ATOM 903 O O . LYS A 1 113 ? 25.989 -23.313 -14.232 1.00 85.00 113 LYS A O 1
ATOM 908 N N . TYR A 1 114 ? 25.358 -22.209 -12.383 1.00 81.94 114 TYR A N 1
ATOM 909 C CA . TYR A 1 114 ? 23.977 -21.928 -12.790 1.00 81.94 114 TYR A CA 1
ATOM 910 C C . TYR A 1 114 ? 23.758 -20.457 -13.164 1.00 81.94 114 TYR A C 1
ATOM 912 O O . TYR A 1 114 ? 22.669 -20.073 -13.587 1.00 81.94 114 TYR A O 1
ATOM 920 N N . THR A 1 115 ? 24.786 -19.622 -13.031 1.00 77.75 115 THR A N 1
ATOM 921 C CA . THR A 1 115 ? 24.681 -18.182 -13.241 1.00 77.75 115 THR A CA 1
ATOM 922 C C . THR A 1 115 ? 24.823 -17.827 -14.723 1.00 77.75 115 THR A C 1
ATOM 924 O O . THR A 1 115 ? 25.931 -17.740 -15.251 1.00 77.75 115 THR A O 1
ATOM 927 N N . THR A 1 116 ? 23.697 -17.587 -15.399 1.00 83.88 116 THR A N 1
ATOM 928 C CA . THR A 1 116 ? 23.652 -17.170 -16.817 1.00 83.88 116 THR A CA 1
ATOM 929 C C . THR A 1 116 ? 23.449 -15.666 -17.010 1.00 83.88 116 THR A C 1
ATOM 931 O O . THR A 1 116 ? 23.722 -15.139 -18.090 1.00 83.88 116 THR A O 1
ATOM 934 N N . LEU A 1 117 ? 22.984 -14.971 -15.966 1.00 82.62 117 LEU A N 1
ATOM 935 C CA . LEU A 1 117 ? 22.675 -13.546 -16.001 1.00 82.62 117 LEU A CA 1
ATOM 936 C C . LEU A 1 117 ? 23.944 -12.710 -16.228 1.00 82.62 117 LEU A C 1
ATOM 938 O O . LEU A 1 117 ? 24.962 -12.907 -15.562 1.00 82.62 117 LEU A O 1
ATOM 942 N N . GLN A 1 118 ? 23.872 -11.769 -17.170 1.00 79.81 118 GLN A N 1
ATOM 943 C CA . GLN A 1 118 ? 24.947 -10.817 -17.445 1.00 79.81 118 GLN A CA 1
ATOM 944 C C . GLN A 1 118 ? 24.874 -9.631 -16.481 1.00 79.81 118 GLN A C 1
ATOM 946 O O . GLN A 1 118 ? 23.789 -9.182 -16.112 1.00 79.81 118 GLN A O 1
ATOM 951 N N . GLU A 1 119 ? 26.033 -9.109 -16.089 1.00 78.88 119 GLU A N 1
ATOM 952 C CA . GLU A 1 119 ? 26.100 -7.893 -15.278 1.00 78.88 119 GLU A CA 1
ATOM 953 C C . GLU A 1 119 ? 25.703 -6.668 -16.108 1.00 78.88 119 GLU A C 1
ATOM 955 O O . GLU A 1 119 ? 25.988 -6.593 -17.304 1.00 78.88 119 GLU A O 1
ATOM 960 N N . THR A 1 120 ? 25.056 -5.692 -15.474 1.00 70.19 120 THR A N 1
ATOM 961 C CA . THR A 1 120 ? 24.662 -4.430 -16.115 1.00 70.19 120 THR A CA 1
ATOM 962 C C . THR A 1 120 ? 25.125 -3.249 -15.273 1.00 70.19 120 THR A C 1
ATOM 964 O O . THR A 1 120 ? 24.881 -3.212 -14.068 1.00 70.19 120 THR A O 1
ATOM 967 N N . ASN A 1 121 ? 25.766 -2.273 -15.923 1.00 66.19 121 ASN A N 1
ATOM 968 C CA . ASN A 1 121 ? 26.392 -1.105 -15.288 1.00 66.19 121 ASN A CA 1
ATOM 969 C C . ASN A 1 121 ? 25.744 0.226 -15.704 1.00 66.19 121 ASN A C 1
ATOM 971 O O . ASN A 1 121 ? 26.413 1.256 -15.720 1.00 66.19 121 ASN A O 1
ATOM 975 N N . ASP A 1 122 ? 24.464 0.230 -16.083 1.00 58.81 122 ASP A N 1
ATOM 976 C CA . ASP A 1 122 ? 23.826 1.471 -16.519 1.00 58.81 122 ASP A CA 1
ATOM 977 C C . ASP A 1 122 ? 23.681 2.445 -15.331 1.00 58.81 122 ASP A C 1
ATOM 979 O O . ASP A 1 122 ? 23.190 2.071 -14.262 1.00 58.81 122 ASP A O 1
ATOM 983 N N . HIS A 1 123 ? 24.161 3.687 -15.478 1.00 48.91 123 HIS A N 1
ATOM 984 C CA . HIS A 1 123 ? 24.388 4.627 -14.366 1.00 48.91 123 HIS A CA 1
ATOM 985 C C . HIS A 1 123 ? 23.306 5.719 -14.218 1.00 48.91 123 HIS A C 1
ATOM 987 O O . HIS A 1 123 ? 22.769 6.244 -15.188 1.00 48.91 123 HIS A O 1
ATOM 993 N N . THR A 1 124 ? 23.030 6.063 -12.947 1.00 35.66 124 THR A N 1
ATOM 994 C CA . THR A 1 124 ? 22.155 7.113 -12.348 1.00 35.66 124 THR A CA 1
ATOM 995 C C . THR A 1 124 ? 20.638 6.870 -12.182 1.00 35.66 124 THR A C 1
ATOM 997 O O . THR A 1 124 ? 19.838 7.072 -13.092 1.00 35.66 124 THR A O 1
ATOM 1000 N N . PHE A 1 125 ? 20.192 6.509 -10.961 1.00 38.53 125 PHE A N 1
ATOM 1001 C CA . PHE A 1 125 ? 18.826 6.757 -10.435 1.00 38.53 125 PHE A CA 1
ATOM 1002 C C . PHE A 1 125 ? 18.793 8.073 -9.673 1.00 38.53 125 PHE A C 1
ATOM 1004 O O . PHE A 1 125 ? 19.842 8.566 -9.275 1.00 38.53 125 PHE A O 1
ATOM 1011 N N . ALA A 1 126 ? 17.588 8.631 -9.520 1.00 41.00 126 ALA A N 1
ATOM 1012 C CA . ALA A 1 126 ? 17.250 9.812 -8.729 1.00 41.00 126 ALA A CA 1
ATOM 1013 C C . ALA A 1 126 ? 18.329 10.178 -7.692 1.00 41.00 126 ALA A C 1
ATOM 1015 O O . ALA A 1 126 ? 18.443 9.520 -6.664 1.00 41.00 126 ALA A O 1
ATOM 1016 N N . THR A 1 127 ? 19.161 11.172 -8.020 1.00 47.38 127 THR A N 1
ATOM 1017 C CA . THR A 1 127 ? 20.314 11.702 -7.252 1.00 47.38 127 THR A CA 1
ATOM 1018 C C . THR A 1 127 ? 21.332 10.707 -6.649 1.00 47.38 127 THR A C 1
ATOM 1020 O O . THR A 1 127 ? 22.380 11.152 -6.194 1.00 47.38 127 THR A O 1
ATOM 1023 N N . HIS A 1 128 ? 21.103 9.390 -6.669 1.00 49.97 128 HIS A N 1
ATOM 1024 C CA . HIS A 1 128 ? 21.920 8.356 -6.033 1.00 49.97 128 HIS A CA 1
ATOM 1025 C C . HIS A 1 128 ? 22.125 7.144 -6.956 1.00 49.97 128 HIS A C 1
ATOM 1027 O O . HIS A 1 128 ? 21.184 6.574 -7.510 1.00 49.97 128 HIS A O 1
ATOM 1033 N N . ASN A 1 129 ? 23.384 6.722 -7.084 1.00 57.19 129 ASN A N 1
ATOM 1034 C CA . ASN A 1 129 ? 23.763 5.481 -7.755 1.00 57.19 129 ASN A CA 1
ATOM 1035 C C . ASN A 1 129 ? 23.293 4.282 -6.909 1.00 57.19 129 ASN A C 1
ATOM 1037 O O . ASN A 1 129 ? 23.621 4.216 -5.724 1.00 57.19 129 ASN A O 1
ATOM 1041 N N . SER A 1 130 ? 22.515 3.366 -7.491 1.00 60.22 130 SER A N 1
ATOM 1042 C CA . SER A 1 130 ? 22.015 2.176 -6.798 1.00 60.22 130 SER A CA 1
ATOM 1043 C C . SER A 1 130 ? 22.623 0.915 -7.398 1.00 60.22 130 SER A C 1
ATOM 1045 O O . SER A 1 130 ? 22.484 0.672 -8.594 1.00 60.22 130 SER A O 1
ATOM 1047 N N . SER A 1 131 ? 23.292 0.124 -6.559 1.00 68.94 131 SER A N 1
ATOM 1048 C CA . SER A 1 131 ? 23.882 -1.165 -6.932 1.00 68.94 131 SER A CA 1
ATOM 1049 C C . SER A 1 131 ? 22.867 -2.310 -6.983 1.00 68.94 131 SER A C 1
ATOM 1051 O O . SER A 1 131 ? 23.180 -3.369 -7.521 1.00 68.94 131 SER A O 1
ATOM 1053 N N . SER A 1 132 ? 21.682 -2.134 -6.387 1.00 74.06 132 SER A N 1
ATOM 1054 C CA . SER A 1 132 ? 20.595 -3.114 -6.398 1.00 74.06 132 SER A CA 1
ATOM 1055 C C . SER A 1 132 ? 19.289 -2.518 -5.861 1.00 74.06 132 SER A C 1
ATOM 1057 O O . SER A 1 132 ? 19.294 -1.549 -5.095 1.00 74.06 132 SER A O 1
ATOM 1059 N N . VAL A 1 133 ? 18.152 -3.145 -6.185 1.00 77.06 133 VAL A N 1
ATOM 1060 C CA . VAL A 1 133 ? 16.842 -2.778 -5.611 1.00 77.06 133 VAL A CA 1
ATOM 1061 C C . VAL A 1 133 ? 16.910 -2.775 -4.079 1.00 77.06 133 VAL A C 1
ATOM 1063 O O . VAL A 1 133 ? 16.459 -1.831 -3.435 1.00 77.06 133 VAL A O 1
ATOM 1066 N N . GLN A 1 134 ? 17.563 -3.775 -3.486 1.00 81.75 134 GLN A N 1
ATOM 1067 C CA . GLN A 1 134 ? 17.718 -3.913 -2.039 1.00 81.75 134 GLN A CA 1
ATOM 1068 C C . GLN A 1 134 ? 18.465 -2.722 -1.418 1.00 81.75 134 GLN A C 1
ATOM 1070 O O . GLN A 1 134 ? 18.055 -2.229 -0.365 1.00 81.75 134 GLN A O 1
ATOM 1075 N N . ALA A 1 135 ? 19.522 -2.223 -2.070 1.00 81.75 135 ALA A N 1
ATOM 1076 C CA . ALA A 1 135 ? 20.287 -1.075 -1.585 1.00 81.75 135 ALA A CA 1
ATOM 1077 C C . ALA A 1 135 ? 19.437 0.205 -1.563 1.00 81.75 135 ALA A C 1
ATOM 1079 O O . ALA A 1 135 ? 19.433 0.932 -0.565 1.00 81.75 135 ALA A O 1
ATOM 1080 N N . THR A 1 136 ? 18.664 0.455 -2.626 1.00 80.81 136 THR A N 1
ATOM 1081 C CA . THR A 1 136 ? 17.730 1.590 -2.675 1.00 80.81 136 THR A CA 1
ATOM 1082 C C . THR A 1 136 ? 16.701 1.516 -1.552 1.00 80.81 136 THR A C 1
ATOM 1084 O O . THR A 1 136 ? 16.489 2.508 -0.855 1.00 80.81 136 THR A O 1
ATOM 1087 N N . LEU A 1 137 ? 16.094 0.348 -1.333 1.00 85.50 137 LEU A N 1
ATOM 1088 C CA . LEU A 1 137 ? 15.056 0.182 -0.312 1.00 85.50 137 LEU A CA 1
ATOM 1089 C C . LEU A 1 137 ? 15.583 0.346 1.101 1.00 85.50 137 LEU A C 1
ATOM 1091 O O . LEU A 1 137 ? 14.937 0.998 1.922 1.00 85.50 137 LEU A O 1
ATOM 1095 N N . TYR A 1 138 ? 16.776 -0.178 1.368 1.00 86.88 138 TYR A N 1
ATOM 1096 C CA . TYR A 1 138 ? 17.431 0.018 2.650 1.00 86.88 138 TYR A CA 1
ATOM 1097 C C . TYR A 1 138 ? 17.671 1.505 2.939 1.00 86.88 138 TYR A C 1
ATOM 1099 O O . TYR A 1 138 ? 17.334 1.981 4.022 1.00 86.88 138 TYR A O 1
ATOM 1107 N N . LEU A 1 139 ? 18.194 2.262 1.967 1.00 86.88 139 LEU A N 1
ATOM 1108 C CA . LEU A 1 139 ? 18.440 3.698 2.134 1.00 86.88 139 LEU A CA 1
ATOM 1109 C C . LEU A 1 139 ? 17.141 4.484 2.346 1.00 86.88 139 LEU A C 1
ATOM 1111 O O . LEU A 1 139 ? 17.078 5.321 3.246 1.00 86.88 139 LEU A O 1
ATOM 1115 N N . MET A 1 140 ? 16.091 4.186 1.574 1.00 87.38 140 MET A N 1
ATOM 1116 C CA . MET A 1 140 ? 14.773 4.806 1.751 1.00 87.38 140 MET A CA 1
ATOM 1117 C C . MET A 1 140 ? 14.204 4.533 3.148 1.00 87.38 140 MET A C 1
ATOM 1119 O O . MET A 1 140 ? 13.734 5.460 3.809 1.00 87.38 140 MET A O 1
ATOM 1123 N N . ALA A 1 141 ? 14.271 3.281 3.613 1.00 89.19 141 ALA A N 1
ATOM 1124 C CA . ALA A 1 141 ? 13.814 2.898 4.946 1.00 89.19 141 ALA A CA 1
ATOM 1125 C C . ALA A 1 141 ? 14.623 3.599 6.046 1.00 89.19 141 ALA A C 1
ATOM 1127 O O . ALA A 1 141 ? 14.041 4.169 6.967 1.00 89.19 141 ALA A O 1
ATOM 1128 N N . LYS A 1 142 ? 15.955 3.606 5.927 1.00 89.88 142 LYS A N 1
ATOM 1129 C CA . LYS A 1 142 ? 16.861 4.243 6.887 1.00 89.88 142 LYS A CA 1
ATOM 1130 C C . LYS A 1 142 ? 16.552 5.730 7.048 1.00 89.88 142 LYS A C 1
ATOM 1132 O O . LYS A 1 142 ? 16.314 6.177 8.165 1.00 89.88 142 LYS A O 1
ATOM 1137 N N . ILE A 1 143 ? 16.476 6.472 5.941 1.00 88.94 143 ILE A N 1
ATOM 1138 C CA . ILE A 1 143 ? 16.180 7.913 5.959 1.00 88.94 143 ILE A CA 1
ATOM 1139 C C . ILE A 1 143 ? 14.812 8.181 6.596 1.00 88.94 143 ILE A C 1
ATOM 1141 O O . ILE A 1 143 ? 14.658 9.121 7.375 1.00 88.94 143 ILE A O 1
ATOM 1145 N N . ALA A 1 144 ? 13.805 7.366 6.276 1.00 88.62 144 ALA A N 1
ATOM 1146 C CA . ALA A 1 144 ? 12.471 7.522 6.839 1.00 88.62 144 ALA A CA 1
ATOM 1147 C C . ALA A 1 144 ? 12.442 7.253 8.355 1.00 88.62 144 ALA A C 1
ATOM 1149 O O . ALA A 1 144 ? 11.871 8.058 9.088 1.00 88.62 144 ALA A O 1
ATOM 1150 N N . LEU A 1 145 ? 13.086 6.184 8.833 1.00 91.75 145 LEU A N 1
ATOM 1151 C CA . LEU A 1 145 ? 13.173 5.863 10.265 1.00 91.75 145 LEU A CA 1
ATOM 1152 C C . LEU A 1 145 ? 13.966 6.917 11.052 1.00 91.75 145 LEU A C 1
ATOM 1154 O O . LEU A 1 145 ? 13.556 7.302 12.142 1.00 91.75 145 LEU A O 1
ATOM 1158 N N . GLU A 1 146 ? 15.062 7.438 10.494 1.00 90.56 146 GLU A N 1
ATOM 1159 C CA . GLU A 1 146 ? 15.843 8.513 11.124 1.00 90.56 146 GLU A CA 1
ATOM 1160 C C . GLU A 1 146 ? 15.032 9.813 11.233 1.00 90.56 146 GLU A C 1
ATOM 1162 O O . GLU A 1 146 ? 15.087 10.517 12.245 1.00 90.56 146 GLU A O 1
ATOM 1167 N N . LYS A 1 147 ? 14.237 10.122 10.203 1.00 91.69 147 LYS A N 1
ATOM 1168 C CA . LYS A 1 147 ? 13.437 11.349 10.137 1.00 91.69 147 LYS A CA 1
ATOM 1169 C C . LYS A 1 147 ? 12.162 11.294 10.983 1.00 91.69 147 LYS A C 1
ATOM 1171 O O . LYS A 1 147 ? 11.754 12.325 11.516 1.00 91.69 147 LYS A O 1
ATOM 1176 N N . PHE A 1 148 ? 11.516 10.135 11.089 1.00 89.12 148 PHE A N 1
ATOM 1177 C CA . PHE A 1 148 ? 10.214 9.981 11.740 1.00 89.12 148 PHE A CA 1
ATOM 1178 C C . PHE A 1 148 ? 10.302 9.036 12.938 1.00 89.12 148 PHE A C 1
ATOM 1180 O O . PHE A 1 148 ? 10.073 7.836 12.826 1.00 89.12 148 PHE A O 1
ATOM 1187 N N . GLN A 1 149 ? 10.554 9.613 14.113 1.00 89.94 149 GLN A N 1
ATOM 1188 C CA . GLN A 1 149 ? 10.715 8.884 15.378 1.00 89.94 149 GLN A CA 1
ATOM 1189 C C . GLN A 1 149 ? 9.461 8.102 15.817 1.00 89.94 149 GLN A C 1
ATOM 1191 O O . GLN A 1 149 ? 9.535 7.251 16.696 1.00 89.94 149 GLN A O 1
ATOM 1196 N N . GLN A 1 150 ? 8.296 8.388 15.227 1.00 90.19 150 GLN A N 1
ATOM 1197 C CA . GLN A 1 150 ? 7.052 7.657 15.478 1.00 90.19 150 GLN A CA 1
ATOM 1198 C C . GLN A 1 150 ? 6.984 6.302 14.752 1.00 90.19 150 GLN A C 1
ATOM 1200 O O . GLN A 1 150 ? 6.098 5.505 15.054 1.00 90.19 150 GLN A O 1
ATOM 1205 N N . LEU A 1 151 ? 7.866 6.045 13.780 1.00 89.31 151 LEU A N 1
ATOM 1206 C CA . LEU A 1 151 ? 7.913 4.783 13.045 1.00 89.31 151 LEU A CA 1
ATOM 1207 C C . LEU A 1 151 ? 8.779 3.770 13.796 1.00 89.31 151 LEU A C 1
ATOM 1209 O O . LEU A 1 151 ? 9.941 4.032 14.088 1.00 89.31 151 LEU A O 1
ATOM 1213 N N . SER A 1 152 ? 8.227 2.591 14.071 1.00 93.19 152 SER A N 1
ATOM 1214 C CA . SER A 1 152 ? 8.967 1.487 14.693 1.00 93.19 152 SER A CA 1
ATOM 1215 C C . SER A 1 152 ? 9.673 0.595 13.670 1.00 93.19 152 SER A C 1
ATOM 1217 O O . SER A 1 152 ? 10.740 0.053 13.951 1.00 93.19 152 SER A O 1
ATOM 1219 N N . SER A 1 153 ? 9.086 0.425 12.485 1.00 94.19 153 SER A N 1
ATOM 1220 C CA . SER A 1 153 ? 9.624 -0.397 11.403 1.00 94.19 153 SER A CA 1
ATOM 1221 C C . SER A 1 153 ? 9.059 0.032 10.046 1.00 94.19 153 SER A C 1
ATOM 1223 O O . SER A 1 153 ? 8.039 0.717 9.964 1.00 94.19 153 SER A O 1
ATOM 1225 N N . ILE A 1 154 ? 9.745 -0.361 8.970 1.00 92.50 154 ILE A N 1
ATOM 1226 C CA . ILE A 1 154 ? 9.296 -0.184 7.585 1.00 92.50 154 ILE A CA 1
ATOM 1227 C C . ILE A 1 154 ? 9.483 -1.513 6.861 1.00 92.50 154 ILE A C 1
ATOM 1229 O O . ILE A 1 154 ? 10.529 -2.151 6.983 1.00 92.50 154 ILE A O 1
ATOM 1233 N N . HIS A 1 155 ? 8.471 -1.907 6.096 1.00 93.00 155 HIS A N 1
ATOM 1234 C CA . HIS A 1 155 ? 8.490 -3.093 5.253 1.00 93.00 155 HIS A CA 1
ATOM 1235 C C . HIS A 1 155 ? 8.302 -2.686 3.787 1.00 93.00 155 HIS A C 1
ATOM 1237 O O . HIS A 1 155 ? 7.500 -1.801 3.490 1.00 93.00 155 HIS A O 1
ATOM 1243 N N . TYR A 1 156 ? 9.043 -3.330 2.887 1.00 89.69 156 TYR A N 1
ATOM 1244 C CA . TYR A 1 156 ? 8.922 -3.156 1.442 1.00 89.69 156 TYR A CA 1
ATOM 1245 C C . TYR A 1 156 ? 8.763 -4.517 0.774 1.00 89.69 156 TYR A C 1
ATOM 1247 O O . TYR A 1 156 ? 9.522 -5.441 1.061 1.00 89.69 156 TYR A O 1
ATOM 1255 N N . GLU A 1 157 ? 7.836 -4.585 -0.176 1.00 87.88 157 GLU A N 1
ATOM 1256 C CA . GLU A 1 157 ? 7.678 -5.693 -1.110 1.00 87.88 157 GLU A CA 1
ATOM 1257 C C . GLU A 1 157 ? 7.659 -5.103 -2.522 1.00 87.88 157 GLU A C 1
ATOM 1259 O O . GLU A 1 157 ? 6.769 -4.326 -2.869 1.00 87.88 157 GLU A O 1
ATOM 1264 N N . LEU A 1 158 ? 8.692 -5.405 -3.309 1.00 84.25 158 LEU A N 1
ATOM 1265 C CA . LEU A 1 158 ? 8.874 -4.867 -4.656 1.00 84.25 158 LEU A CA 1
ATOM 1266 C C . LEU A 1 158 ? 9.304 -5.992 -5.597 1.00 84.25 158 LEU A C 1
ATOM 1268 O O . LEU A 1 158 ? 10.502 -6.271 -5.691 1.00 84.25 158 LEU A O 1
ATOM 1272 N N . PRO A 1 159 ? 8.345 -6.648 -6.275 1.00 81.00 159 PRO A N 1
ATOM 1273 C CA . PRO A 1 159 ? 8.669 -7.628 -7.301 1.00 81.00 159 PRO A CA 1
ATOM 1274 C C . PRO A 1 159 ? 9.396 -6.934 -8.456 1.00 81.00 159 PRO A C 1
ATOM 1276 O O . PRO A 1 159 ? 9.028 -5.825 -8.864 1.00 81.00 159 PRO A O 1
ATOM 1279 N N . ASN A 1 160 ? 10.437 -7.573 -8.985 1.00 75.56 160 ASN A N 1
ATOM 1280 C CA . ASN A 1 160 ? 11.250 -6.978 -10.036 1.00 75.56 160 ASN A CA 1
ATOM 1281 C C . ASN A 1 160 ? 10.691 -7.372 -11.404 1.00 75.56 160 ASN A C 1
ATOM 1283 O O . ASN A 1 160 ? 11.048 -8.404 -11.959 1.00 75.56 160 ASN A O 1
ATOM 1287 N N . LYS A 1 161 ? 9.807 -6.543 -11.967 1.00 78.56 161 LYS A N 1
ATOM 1288 C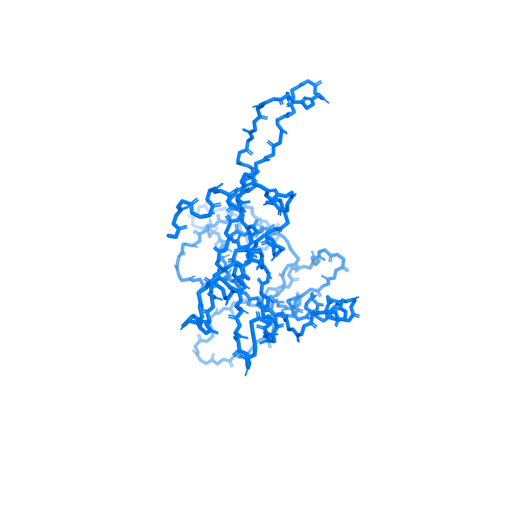 CA . LYS A 1 161 ? 9.260 -6.798 -13.307 1.00 78.56 161 LYS A CA 1
ATOM 1289 C C . LYS A 1 161 ? 10.352 -6.670 -14.365 1.00 78.56 161 LYS A C 1
ATOM 1291 O O . LYS A 1 161 ? 10.850 -5.574 -14.619 1.00 78.56 161 LYS A O 1
ATOM 1296 N N . HIS A 1 162 ? 10.692 -7.790 -14.993 1.00 77.44 162 HIS A N 1
ATOM 1297 C CA . HIS A 1 162 ? 11.781 -7.856 -15.956 1.00 77.44 162 HIS A CA 1
ATOM 1298 C C . HIS A 1 162 ? 11.395 -7.282 -17.324 1.00 77.44 162 HIS A C 1
ATOM 1300 O O . HIS A 1 162 ? 10.377 -7.642 -17.917 1.00 77.44 162 HIS A O 1
ATOM 1306 N N . TYR A 1 163 ? 12.273 -6.420 -17.835 1.00 81.00 163 TYR A N 1
ATOM 1307 C CA . TYR A 1 163 ? 12.283 -5.946 -19.214 1.00 81.00 163 TYR A CA 1
ATOM 1308 C C . TYR A 1 163 ? 13.611 -6.370 -19.826 1.00 81.00 163 TYR A C 1
ATOM 1310 O O . TYR A 1 163 ? 14.664 -5.864 -19.441 1.00 81.00 163 TYR A O 1
ATOM 1318 N N . PHE A 1 164 ? 13.570 -7.324 -20.749 1.00 82.00 164 PHE A N 1
ATOM 1319 C CA . PHE A 1 164 ? 14.770 -7.818 -21.417 1.00 82.00 164 PHE A CA 1
ATOM 1320 C C . PHE A 1 164 ? 14.911 -7.177 -22.794 1.00 82.00 164 PHE A C 1
ATOM 1322 O O . PHE A 1 164 ? 13.920 -6.838 -23.445 1.00 82.00 164 PHE A O 1
ATOM 1329 N N . THR A 1 165 ? 16.152 -7.033 -23.249 1.00 83.75 165 THR A N 1
ATOM 1330 C CA . THR A 1 165 ? 16.445 -6.570 -24.605 1.00 83.75 165 THR A CA 1
ATOM 1331 C C . THR A 1 165 ? 15.991 -7.620 -25.613 1.00 83.75 165 THR A C 1
ATOM 1333 O O . THR A 1 165 ? 16.164 -8.822 -25.394 1.00 83.75 165 THR A O 1
ATOM 1336 N N . TYR A 1 166 ? 15.390 -7.181 -26.716 1.00 84.31 166 TYR A N 1
ATOM 1337 C CA . TYR A 1 166 ? 14.950 -8.090 -27.769 1.00 84.31 166 TYR A CA 1
ATOM 1338 C C . TYR A 1 166 ? 16.016 -8.216 -28.857 1.00 84.31 166 TYR A C 1
ATOM 1340 O O . TYR A 1 166 ? 16.350 -7.231 -29.507 1.00 84.31 166 TYR A O 1
ATOM 1348 N N . ASP A 1 167 ? 16.544 -9.417 -29.077 1.00 86.25 167 ASP A N 1
ATOM 1349 C CA . ASP A 1 167 ? 17.569 -9.629 -30.099 1.00 86.25 167 ASP A CA 1
ATOM 1350 C C . ASP A 1 167 ? 16.987 -9.500 -31.522 1.00 86.25 167 ASP A C 1
ATOM 1352 O O . ASP A 1 167 ? 16.064 -10.227 -31.917 1.00 86.25 167 ASP A O 1
ATOM 1356 N N . LEU A 1 168 ? 17.535 -8.552 -32.288 1.00 90.31 168 LEU A N 1
ATOM 1357 C CA . LEU A 1 168 ? 17.180 -8.281 -33.679 1.00 90.31 168 LEU A CA 1
ATOM 1358 C C . LEU A 1 168 ? 18.297 -8.644 -34.673 1.00 90.31 168 LEU A C 1
ATOM 1360 O O . LEU A 1 168 ? 18.112 -8.425 -35.875 1.00 90.31 168 LEU A O 1
ATOM 1364 N N . ASP A 1 169 ? 19.392 -9.274 -34.233 1.00 89.88 169 ASP A N 1
ATOM 1365 C CA . ASP A 1 169 ? 20.525 -9.640 -35.098 1.00 89.88 169 ASP A CA 1
ATOM 1366 C C . ASP A 1 169 ? 20.084 -10.559 -36.245 1.00 89.88 169 ASP A C 1
ATOM 1368 O O . ASP A 1 169 ? 20.547 -10.432 -37.380 1.00 89.88 169 ASP A O 1
ATOM 1372 N N . ARG A 1 170 ? 19.089 -11.422 -35.999 1.00 90.50 170 ARG A N 1
ATOM 1373 C CA . ARG A 1 170 ? 18.465 -12.285 -37.022 1.00 90.50 170 ARG A CA 1
ATOM 1374 C C . ARG A 1 170 ? 17.791 -11.527 -38.173 1.00 90.50 170 ARG A C 1
ATOM 1376 O O . ARG A 1 170 ? 17.483 -12.130 -39.197 1.00 90.50 170 ARG A O 1
ATOM 1383 N N . PHE A 1 171 ? 17.539 -10.232 -38.001 1.00 91.25 171 PHE A N 1
ATOM 1384 C CA . PHE A 1 171 ? 17.006 -9.330 -39.022 1.00 91.25 171 PHE A CA 1
ATOM 1385 C C . PHE A 1 171 ? 18.059 -8.333 -39.532 1.00 91.25 171 PHE A C 1
ATOM 1387 O O . PHE A 1 171 ? 17.727 -7.445 -40.312 1.00 91.25 171 PHE A O 1
ATOM 1394 N N . GLY A 1 172 ? 19.320 -8.461 -39.102 1.00 91.12 172 GLY A N 1
ATOM 1395 C CA . GLY A 1 172 ? 20.406 -7.546 -39.455 1.00 91.12 172 GLY A CA 1
ATOM 1396 C C . GLY A 1 172 ? 20.317 -6.173 -38.778 1.00 91.12 172 GLY A C 1
ATOM 1397 O O . GLY A 1 172 ? 20.930 -5.224 -39.265 1.00 91.12 172 GLY A O 1
ATOM 1398 N N . LEU A 1 173 ? 19.553 -6.048 -37.687 1.00 90.38 173 LEU A N 1
ATOM 1399 C CA . LEU A 1 173 ? 19.367 -4.801 -36.941 1.00 90.38 173 LEU A CA 1
ATOM 1400 C C . LEU A 1 173 ? 20.018 -4.906 -35.559 1.00 90.38 173 LEU A C 1
ATOM 1402 O O . LEU A 1 173 ? 19.869 -5.918 -34.882 1.00 90.38 173 LEU A O 1
ATOM 1406 N N . LYS A 1 174 ? 20.690 -3.838 -35.118 1.00 88.31 174 LYS A N 1
ATOM 1407 C CA . LYS A 1 174 ? 21.275 -3.760 -33.774 1.00 88.31 174 LYS A CA 1
ATOM 1408 C C . LYS A 1 174 ? 20.235 -3.280 -32.767 1.00 88.31 174 LYS A C 1
ATOM 1410 O O . LYS A 1 174 ? 19.599 -2.263 -33.003 1.00 88.31 174 LYS A O 1
ATOM 1415 N N . ASN A 1 175 ? 20.125 -3.979 -31.641 1.00 85.88 175 ASN A N 1
ATOM 1416 C CA . ASN A 1 175 ? 19.315 -3.573 -30.487 1.00 85.88 175 ASN A CA 1
ATOM 1417 C C . ASN A 1 175 ? 19.993 -4.017 -29.178 1.00 85.88 175 ASN A C 1
ATOM 1419 O O . ASN A 1 175 ? 19.429 -4.741 -28.357 1.00 85.88 175 ASN A O 1
ATOM 1423 N N . THR A 1 176 ? 21.272 -3.663 -29.035 1.00 81.75 176 THR A N 1
ATOM 1424 C CA . THR A 1 176 ? 22.116 -4.076 -27.903 1.00 81.75 176 THR A CA 1
ATOM 1425 C C . THR A 1 176 ? 22.966 -2.917 -27.396 1.00 81.75 176 THR A C 1
ATOM 1427 O O . THR A 1 176 ? 23.385 -2.054 -28.170 1.00 81.75 176 THR A O 1
ATOM 1430 N N . GLY A 1 177 ? 23.287 -2.919 -26.100 1.00 78.44 177 GLY A N 1
ATOM 1431 C CA . GLY A 1 177 ? 24.127 -1.892 -25.485 1.00 78.44 177 GLY A CA 1
ATOM 1432 C C . GLY A 1 177 ? 23.515 -0.496 -25.628 1.00 78.44 177 GLY A C 1
ATOM 1433 O O . GLY A 1 177 ? 22.369 -0.280 -25.241 1.00 78.44 177 GLY A O 1
ATOM 1434 N N . LYS A 1 178 ? 24.278 0.450 -26.191 1.00 77.12 178 LYS A N 1
ATOM 1435 C CA . LYS A 1 178 ? 23.834 1.844 -26.385 1.00 77.12 178 LYS A CA 1
ATOM 1436 C C . LYS A 1 178 ? 22.738 2.006 -27.440 1.00 77.12 178 LYS A C 1
ATOM 1438 O O . LYS A 1 178 ? 22.027 3.001 -27.394 1.00 77.12 178 LYS A O 1
ATOM 1443 N N . ASP A 1 179 ? 22.607 1.040 -28.344 1.00 78.44 179 ASP A N 1
ATOM 1444 C CA . ASP A 1 179 ? 21.625 1.060 -29.431 1.00 78.44 179 ASP A CA 1
ATOM 1445 C C . ASP A 1 179 ? 20.307 0.376 -29.019 1.00 78.44 179 ASP A C 1
ATOM 1447 O O . ASP A 1 179 ? 19.494 0.043 -29.871 1.00 78.44 179 ASP A O 1
ATOM 1451 N N . THR A 1 180 ? 20.111 0.098 -27.723 1.00 79.88 180 THR A N 1
ATOM 1452 C CA . THR A 1 180 ? 18.920 -0.612 -27.242 1.00 79.88 180 THR A CA 1
ATOM 1453 C C . THR A 1 180 ? 17.733 0.336 -27.099 1.00 79.88 180 THR A C 1
ATOM 1455 O O . THR A 1 180 ? 17.698 1.162 -26.182 1.00 79.88 180 THR A O 1
ATOM 1458 N N . ASP A 1 181 ? 16.721 0.163 -27.939 1.00 83.88 181 ASP A N 1
ATOM 1459 C CA . ASP A 1 181 ? 15.455 0.897 -27.892 1.00 83.88 181 ASP A CA 1
ATOM 1460 C C . ASP A 1 181 ? 14.226 -0.021 -27.762 1.00 83.88 181 ASP A C 1
ATOM 1462 O O . ASP A 1 181 ? 13.185 0.415 -27.261 1.00 83.88 181 ASP A O 1
ATOM 1466 N N . ILE A 1 182 ? 14.348 -1.307 -28.116 1.00 85.06 182 ILE A N 1
ATOM 1467 C CA . ILE A 1 182 ? 13.264 -2.292 -28.030 1.00 85.06 182 ILE A CA 1
ATOM 1468 C C . ILE A 1 182 ? 13.491 -3.264 -26.866 1.00 85.06 182 ILE A C 1
ATOM 1470 O O . ILE A 1 182 ? 14.463 -4.024 -26.815 1.00 85.06 182 ILE A O 1
ATOM 1474 N N . TYR A 1 183 ? 12.513 -3.301 -25.964 1.00 84.69 183 TYR A N 1
ATOM 1475 C CA . TYR A 1 183 ? 12.460 -4.206 -24.818 1.00 84.69 183 TYR A CA 1
ATOM 1476 C C . TYR A 1 183 ? 11.186 -5.042 -24.879 1.00 84.69 183 TYR A C 1
ATOM 1478 O O . TYR A 1 183 ? 10.150 -4.557 -25.340 1.00 84.69 183 TYR A O 1
ATOM 1486 N N . TYR A 1 184 ? 11.232 -6.272 -24.370 1.00 83.00 184 TYR A N 1
ATOM 1487 C CA . TYR A 1 184 ? 10.031 -7.079 -24.176 1.00 83.00 184 TYR A CA 1
ATOM 1488 C C . TYR A 1 184 ? 9.737 -7.253 -22.674 1.00 83.00 184 TYR A C 1
ATOM 1490 O O . TYR A 1 184 ? 10.622 -7.675 -21.920 1.00 83.00 184 TYR A O 1
ATOM 1498 N N . PRO A 1 185 ? 8.522 -6.898 -22.210 1.00 84.00 185 PRO A N 1
ATOM 1499 C CA . PRO A 1 185 ? 8.116 -7.119 -20.829 1.00 84.00 185 PRO A CA 1
ATOM 1500 C C . PRO A 1 185 ? 7.815 -8.600 -20.594 1.00 84.00 185 PRO A C 1
ATOM 1502 O O . PRO A 1 185 ? 7.142 -9.242 -21.403 1.00 84.00 185 PRO A O 1
ATOM 1505 N N . VAL A 1 186 ? 8.265 -9.125 -19.458 1.00 82.50 186 VAL A N 1
ATOM 1506 C CA . VAL A 1 186 ? 7.959 -10.492 -19.019 1.00 82.50 186 VAL A CA 1
ATOM 1507 C C . VAL A 1 186 ? 6.918 -10.456 -17.912 1.00 82.50 186 VAL A C 1
ATOM 1509 O O . VAL A 1 186 ? 7.052 -9.698 -16.953 1.00 82.50 186 VAL A O 1
ATOM 1512 N N . ALA A 1 187 ? 5.862 -11.257 -18.069 1.00 78.00 187 ALA A N 1
ATOM 1513 C CA . ALA A 1 187 ? 4.801 -11.367 -17.072 1.00 78.00 187 ALA A CA 1
ATOM 1514 C C . ALA A 1 187 ? 5.249 -12.181 -15.848 1.00 78.00 187 ALA A C 1
ATOM 1516 O O . ALA A 1 187 ? 5.002 -11.749 -14.729 1.00 78.00 187 ALA A O 1
ATOM 1517 N N . ASP A 1 188 ? 5.948 -13.298 -16.079 1.00 74.94 188 ASP A N 1
ATOM 1518 C CA . ASP A 1 188 ? 6.429 -14.238 -15.063 1.00 74.94 188 ASP A CA 1
ATOM 1519 C C . ASP A 1 188 ? 7.721 -14.939 -15.541 1.00 74.94 188 ASP A C 1
ATOM 1521 O O . ASP A 1 188 ? 7.851 -15.190 -16.747 1.00 74.94 188 ASP A O 1
ATOM 1525 N N . PRO A 1 189 ? 8.654 -15.327 -14.647 1.00 74.38 189 PRO A N 1
ATOM 1526 C CA . PRO A 1 189 ? 8.668 -15.091 -13.197 1.00 74.38 189 PRO A CA 1
ATOM 1527 C C . PRO A 1 189 ? 9.086 -13.652 -12.832 1.00 74.38 189 PRO A C 1
ATOM 1529 O O . PRO A 1 189 ? 9.722 -12.973 -13.637 1.00 74.38 189 PRO A O 1
ATOM 1532 N N . VAL A 1 190 ? 8.725 -13.207 -11.621 1.00 62.06 190 VAL A N 1
ATOM 1533 C CA . VAL A 1 190 ? 8.947 -11.848 -11.068 1.00 62.06 190 VAL A CA 1
ATOM 1534 C C . VAL A 1 190 ? 9.647 -11.879 -9.714 1.00 62.06 190 VAL A C 1
ATOM 1536 O O . VAL A 1 190 ? 9.497 -12.907 -9.015 1.00 62.06 190 VAL A O 1
#

Foldseek 3Di:
DVVLLVVLCVVDPCVVVVQVSQVVSFLCCLQVDVPDFKDKGKDKDFDWAFDADPNDGDPDDTDRPAPKTKMKIWMWGAPDDSPRIDIDMDIDIPRDDDDDDFAAWEDDDDDDPPDPDDTDDTHDDDVDRDHHPVRVVVVVFVVCCVVDVVDPGDDDDDQDWDWAFDDPVVVVDDQDDPNNDDTDTDPDDD